Protein AF-A0A7R9EC76-F1 (afdb_monomer_lite)

InterPro domains:
  IPR024576 Ribosomal RNA methyltransferase Spb1, domain of unknown function DUF3381 [PF11861] (4-121)

Foldseek 3Di:
DVVCLVVDQADDDPDPCLCPPPLNDPLLVVCRGGVPPDDPVNVVSNVVSVVVVVVVVVVVVPDDDDDDDVPVVVVVVVVVVVVVVVVVVVVVVVVVVVVVVVVVVVVVVVVVVVVVVVVVCVVVVVDDDPDPDPDPPDPPDDDVVVVPDPVSVVVVVPDDDPDDDDDDPPPPPPPDPDPDDDDDDPDPPPPPPPDDD

Organism: NCBI:txid170555

Sequence (197 aa):
MNKYLNQSASIVFDDKETENHPLTTAEIKECVKDIKVLGRKDLRLLLNWWKAMRELAEKKAKEGEEETVKEEEVKAVQVDEDEEELEAVAKQITELQEEEARDLKRKKKRTNKERKKLQDRLNLKMVLRGDEGPRLEGEDMFALNQVTTIEALNTVIDQVPDTVAESDPDSDDELEPKRKMVPFKRDRTDHLDSSGT

pLDDT: mean 75.89, std 14.08, range [41.44, 96.06]

Secondary structure (DSSP, 8-state):
-HHHHTT-S------HHHHT-TT--HHHHHHTT-GGG--HHHHHHHHHHHHHHHHHHHHHTTSS---SSHHHHHHHHHHHHHHHHHHHHHHHHHHHHHHHHHHHHHHHHHHHHHHHHHHHHHHTTSS-TT--TT----TTS--GGG--SHHHHHHHHTPPPSS-----TTS---------PPP----TT----S---

Structure (mmCIF, N/CA/C/O backbone):
data_AF-A0A7R9EC76-F1
#
_entry.id   AF-A0A7R9EC76-F1
#
loop_
_atom_site.group_PDB
_atom_site.id
_atom_site.type_symbol
_atom_site.label_atom_id
_atom_site.label_alt_id
_atom_site.label_comp_id
_atom_site.label_asym_id
_atom_site.label_entity_id
_atom_site.label_seq_id
_atom_site.pdbx_PDB_ins_code
_atom_site.Cartn_x
_atom_site.Cartn_y
_atom_site.Cartn_z
_atom_site.occupancy
_atom_site.B_iso_or_equiv
_atom_site.auth_seq_id
_atom_site.auth_comp_id
_atom_site.auth_asym_id
_atom_site.auth_atom_id
_atom_site.pdbx_PDB_model_num
ATOM 1 N N . MET A 1 1 ? -11.704 -15.641 24.674 1.00 60.78 1 MET A N 1
ATOM 2 C CA . MET A 1 1 ? -12.888 -15.209 23.903 1.00 60.78 1 MET A CA 1
ATOM 3 C C . MET A 1 1 ? -12.565 -14.853 22.450 1.00 60.78 1 MET A C 1
ATOM 5 O O . MET A 1 1 ? -13.243 -15.383 21.584 1.00 60.78 1 MET A O 1
ATOM 9 N N . ASN A 1 2 ? -11.503 -14.086 22.154 1.00 65.62 2 ASN A N 1
ATOM 10 C CA . ASN A 1 2 ? -11.121 -13.718 20.772 1.00 65.62 2 ASN A CA 1
ATOM 11 C C . ASN A 1 2 ? -11.050 -14.886 19.767 1.00 65.62 2 ASN A C 1
ATOM 13 O O . ASN A 1 2 ? -11.541 -14.773 18.651 1.00 65.62 2 ASN A O 1
ATOM 17 N N . LYS A 1 3 ? -10.509 -16.043 20.172 1.00 72.00 3 LYS A N 1
ATOM 18 C CA . LYS A 1 3 ? -10.450 -17.243 19.317 1.00 72.00 3 LYS A CA 1
ATOM 19 C C . LYS A 1 3 ? -11.834 -17.798 18.940 1.00 72.00 3 LYS A C 1
ATOM 21 O O . LYS A 1 3 ? -11.985 -18.361 17.863 1.00 72.00 3 LYS A O 1
ATOM 26 N N . TYR A 1 4 ? -12.821 -17.642 19.821 1.00 76.56 4 TYR A N 1
ATOM 27 C CA . TYR A 1 4 ? -14.147 -18.239 19.667 1.00 76.56 4 TYR A CA 1
ATOM 28 C C . TYR A 1 4 ? -15.095 -17.354 18.859 1.00 76.56 4 TYR A C 1
ATOM 30 O O . TYR A 1 4 ? -15.885 -17.898 18.099 1.00 76.56 4 TYR A O 1
ATOM 38 N N . LEU A 1 5 ? -14.947 -16.023 18.926 1.00 78.94 5 LEU A N 1
ATOM 39 C CA . LEU A 1 5 ? -15.781 -15.082 18.163 1.00 78.94 5 LEU A CA 1
ATOM 40 C C . LEU A 1 5 ? -15.728 -15.334 16.649 1.00 78.94 5 LEU A C 1
ATOM 42 O O . LEU A 1 5 ? -16.753 -15.269 15.986 1.00 78.94 5 LEU A O 1
ATOM 46 N N . ASN A 1 6 ? -14.564 -15.714 16.115 1.00 78.31 6 ASN A N 1
ATOM 47 C CA . ASN A 1 6 ? -14.410 -16.028 14.689 1.00 78.31 6 ASN A CA 1
ATOM 48 C C . ASN A 1 6 ? -15.038 -17.374 14.277 1.00 78.31 6 ASN A C 1
ATOM 50 O O . ASN A 1 6 ? -15.235 -17.625 13.090 1.00 78.31 6 ASN A O 1
ATOM 54 N N . GLN A 1 7 ? -15.309 -18.263 15.235 1.00 83.19 7 GLN A N 1
ATOM 55 C CA . GLN A 1 7 ? -15.830 -19.613 14.988 1.00 83.19 7 GLN A CA 1
ATOM 56 C C . GLN A 1 7 ? -17.333 -19.723 15.287 1.00 83.19 7 GLN A C 1
ATOM 58 O O . GLN A 1 7 ? -18.012 -20.578 14.722 1.00 83.19 7 GLN A O 1
ATOM 63 N N . SER A 1 8 ? -17.859 -18.851 16.147 1.00 82.38 8 SER A N 1
ATOM 64 C CA . SER A 1 8 ? -19.265 -18.801 16.553 1.00 82.38 8 SER A CA 1
ATOM 65 C C . SER A 1 8 ? -20.084 -17.825 15.705 1.00 82.38 8 SER A C 1
ATOM 67 O O . SER A 1 8 ? -19.590 -16.765 15.334 1.00 82.38 8 SER A O 1
ATOM 69 N N . ALA A 1 9 ? -21.350 -18.153 15.434 1.00 84.62 9 ALA A N 1
ATOM 70 C CA . ALA A 1 9 ? -22.290 -17.243 14.769 1.00 84.62 9 ALA A CA 1
ATOM 71 C C . ALA A 1 9 ? -23.166 -16.445 15.755 1.00 84.62 9 ALA A C 1
ATOM 73 O O . ALA A 1 9 ? -23.507 -15.304 15.474 1.00 84.62 9 ALA A O 1
ATOM 74 N N . SER A 1 10 ? -23.484 -17.018 16.916 1.00 87.25 10 SER A N 1
ATOM 75 C CA . SER A 1 10 ? -24.321 -16.400 17.949 1.00 87.25 10 SER A CA 1
ATOM 76 C C . SER A 1 10 ? -23.798 -16.768 19.335 1.00 87.25 10 SER A C 1
ATOM 78 O O . SER A 1 10 ? -23.276 -17.871 19.525 1.00 87.25 10 SER A O 1
ATOM 80 N N . ILE A 1 11 ? -23.963 -15.873 20.306 1.00 87.44 11 ILE A N 1
ATOM 81 C CA . ILE A 1 11 ? -23.748 -16.163 21.730 1.00 87.44 11 ILE A CA 1
ATOM 82 C C . ILE A 1 11 ? -25.130 -16.248 22.404 1.00 87.44 11 ILE A C 1
ATOM 84 O O . ILE A 1 11 ? -26.069 -15.566 22.007 1.00 87.44 11 ILE A O 1
ATOM 88 N N . VAL A 1 12 ? -25.287 -17.133 23.387 1.00 84.88 12 VAL A N 1
ATOM 89 C CA . VAL A 1 12 ? -26.520 -17.263 24.179 1.00 84.88 12 VAL A CA 1
ATOM 90 C C . VAL A 1 12 ? -26.170 -16.978 25.634 1.00 84.88 12 VAL A C 1
ATOM 92 O O . VAL A 1 12 ? -25.102 -17.374 26.098 1.00 84.88 12 VAL A O 1
ATOM 95 N N . PHE A 1 13 ? -27.040 -16.246 26.327 1.00 83.88 13 PHE A N 1
ATOM 96 C CA . PHE A 1 13 ? -26.906 -15.997 27.759 1.00 83.88 13 PHE A CA 1
ATOM 97 C C . PHE A 1 13 ? -27.518 -17.170 28.526 1.00 83.88 13 PHE A C 1
ATOM 99 O O . PHE A 1 13 ? -28.705 -17.450 28.360 1.00 83.88 13 PHE A O 1
ATOM 106 N N . ASP A 1 14 ? -26.719 -17.839 29.354 1.00 81.25 14 ASP A N 1
ATOM 107 C CA . ASP A 1 14 ? -27.190 -18.974 30.156 1.00 81.25 14 ASP A CA 1
ATOM 108 C C . ASP A 1 14 ? -27.958 -18.508 31.410 1.00 81.25 14 ASP A C 1
ATOM 110 O O . ASP A 1 14 ? -28.975 -19.100 31.771 1.00 81.25 14 ASP A O 1
ATOM 114 N N . ASP A 1 15 ? -27.529 -17.399 32.031 1.00 82.31 15 ASP A N 1
ATOM 115 C CA . ASP A 1 15 ? -28.086 -16.896 33.293 1.00 82.31 15 ASP A CA 1
ATOM 116 C C . ASP A 1 15 ? -28.801 -15.546 33.146 1.00 82.31 15 ASP A C 1
ATOM 118 O O . ASP A 1 15 ? -28.250 -14.573 32.617 1.00 82.31 15 ASP A O 1
ATOM 122 N N . LYS A 1 16 ? -29.996 -15.436 33.747 1.00 76.62 16 LYS A N 1
ATOM 123 C CA . LYS A 1 16 ? -30.793 -14.190 33.789 1.00 76.62 16 LYS A CA 1
ATOM 124 C C . LYS A 1 16 ? -30.083 -13.038 34.505 1.00 76.62 16 LYS A C 1
ATOM 126 O O . LYS A 1 16 ? -30.406 -11.877 34.261 1.00 76.62 16 LYS A O 1
ATOM 131 N N . GLU A 1 17 ? -29.128 -13.345 35.380 1.00 73.94 17 GLU A N 1
ATOM 132 C CA . GLU A 1 17 ? -28.294 -12.343 36.051 1.00 73.94 17 GLU A CA 1
ATOM 133 C C . GLU A 1 17 ? -27.343 -11.651 35.071 1.00 73.94 17 GLU A C 1
ATOM 135 O O . GLU A 1 17 ? -27.128 -10.446 35.164 1.00 73.94 17 GLU A O 1
ATOM 140 N N . THR A 1 18 ? -26.823 -12.391 34.086 1.00 71.06 18 THR A N 1
ATOM 141 C CA . THR A 1 18 ? -25.982 -11.819 33.025 1.00 71.06 18 THR A CA 1
ATOM 142 C C . THR A 1 18 ? -26.815 -11.036 32.016 1.00 71.06 18 THR A C 1
ATOM 144 O O . THR A 1 18 ? -26.380 -9.995 31.529 1.00 71.06 18 THR A O 1
ATOM 147 N N . GLU A 1 19 ? -28.046 -11.478 31.759 1.00 75.06 19 GLU A N 1
ATOM 148 C CA . GLU A 1 19 ? -28.966 -10.813 30.838 1.00 75.06 19 GLU A CA 1
ATOM 149 C C . GLU A 1 19 ? -29.505 -9.476 31.379 1.00 75.06 19 GLU A C 1
ATOM 151 O O . GLU A 1 19 ? -29.764 -8.565 30.595 1.00 75.06 19 GLU A O 1
ATOM 156 N N . ASN A 1 20 ? -29.673 -9.332 32.696 1.00 76.19 20 ASN A N 1
ATOM 157 C CA . ASN A 1 20 ? -30.217 -8.118 33.325 1.00 76.19 20 ASN A CA 1
ATOM 158 C C . ASN A 1 20 ? -29.153 -7.258 34.025 1.00 76.19 20 ASN A C 1
ATOM 160 O O . ASN A 1 20 ? -29.497 -6.355 34.787 1.00 76.19 20 ASN A O 1
ATOM 164 N N . HIS A 1 21 ? -27.869 -7.538 33.796 1.00 78.56 21 HIS A N 1
ATOM 165 C CA . HIS A 1 21 ? -26.783 -6.769 34.391 1.00 78.56 21 HIS A CA 1
ATOM 166 C C . HIS A 1 21 ? -26.783 -5.320 33.856 1.00 78.56 21 HIS A C 1
ATOM 168 O O . HIS A 1 21 ? -26.997 -5.115 32.664 1.00 78.56 21 HIS A O 1
ATOM 174 N N . PRO A 1 22 ? -26.469 -4.293 34.668 1.00 76.38 22 PRO A N 1
ATOM 175 C CA . PRO A 1 22 ? -26.380 -2.906 34.185 1.00 76.38 22 PRO A CA 1
ATOM 176 C C . PRO A 1 22 ? -25.372 -2.716 33.038 1.00 76.38 22 PRO A C 1
ATOM 178 O O . PRO A 1 22 ? -25.521 -1.819 32.215 1.00 76.38 22 PRO A O 1
ATOM 181 N N . LEU A 1 23 ? -24.370 -3.597 32.949 1.00 76.12 23 LEU A N 1
ATOM 182 C CA . LEU A 1 23 ? -23.393 -3.609 31.854 1.00 76.12 23 LEU A CA 1
ATOM 183 C C . LEU A 1 23 ? -23.913 -4.256 30.559 1.00 76.12 23 LEU A C 1
ATOM 185 O O . LEU A 1 23 ? -23.326 -4.022 29.506 1.00 76.12 23 LEU A O 1
ATOM 189 N N . THR A 1 24 ? -24.967 -5.081 30.599 1.00 83.44 24 THR A N 1
ATOM 190 C CA . THR A 1 24 ? -25.607 -5.628 29.392 1.00 83.44 24 THR A CA 1
ATOM 191 C C . THR A 1 24 ? -26.634 -4.640 28.850 1.00 83.44 24 THR A C 1
ATOM 193 O O . THR A 1 24 ? -27.843 -4.769 29.042 1.00 83.44 24 THR A O 1
ATOM 196 N N . THR A 1 25 ? -26.139 -3.639 28.124 1.00 84.62 25 THR A N 1
ATOM 197 C CA . THR A 1 25 ? -26.985 -2.688 27.398 1.00 84.62 25 THR A CA 1
ATOM 198 C C . THR A 1 25 ? -27.778 -3.383 26.282 1.00 84.62 25 THR A C 1
ATOM 200 O O . THR A 1 25 ? -27.432 -4.476 25.820 1.00 84.62 25 THR A O 1
ATOM 203 N N . ALA A 1 26 ? -28.864 -2.750 25.824 1.00 83.44 26 ALA A N 1
ATOM 204 C CA . ALA A 1 26 ? -29.690 -3.278 24.733 1.00 83.44 26 ALA A CA 1
ATOM 205 C C . ALA A 1 26 ? -28.876 -3.526 23.447 1.00 83.44 26 ALA A C 1
ATOM 207 O O . ALA A 1 26 ? -29.106 -4.516 22.756 1.00 83.44 26 ALA A O 1
ATOM 208 N N . GLU A 1 27 ? -27.867 -2.690 23.191 1.00 84.56 27 GLU A N 1
ATOM 209 C CA . GLU A 1 27 ? -26.944 -2.823 22.059 1.00 84.56 27 GLU A CA 1
ATOM 210 C C . GLU A 1 27 ? -26.165 -4.143 22.108 1.00 84.56 27 GLU A C 1
A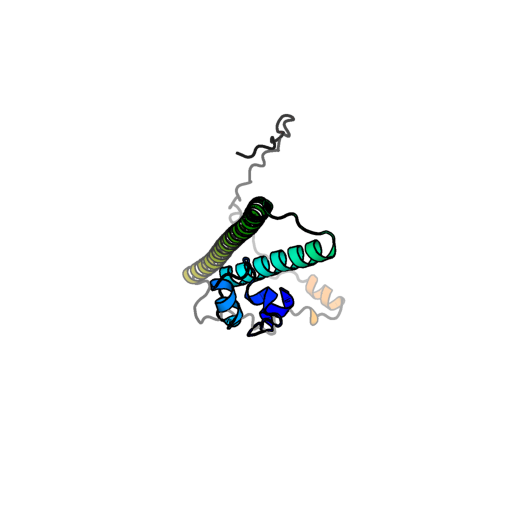TOM 212 O O . GLU A 1 27 ? -26.075 -4.857 21.111 1.00 84.56 27 GL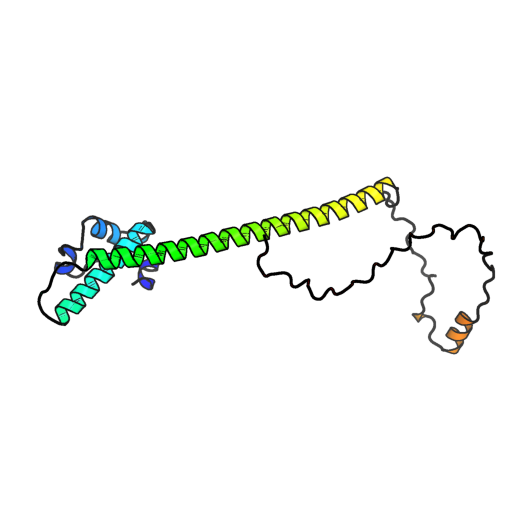U A O 1
ATOM 217 N N . ILE A 1 28 ? -25.666 -4.533 23.285 1.00 86.81 28 ILE A N 1
ATOM 218 C CA . ILE A 1 28 ? -24.924 -5.788 23.469 1.00 86.81 28 ILE A CA 1
ATOM 219 C C . ILE A 1 28 ? -25.832 -6.994 23.208 1.00 86.81 28 ILE A C 1
ATOM 221 O O . ILE A 1 28 ? -25.409 -7.956 22.564 1.00 86.81 28 ILE A O 1
ATOM 225 N N . LYS A 1 29 ? -27.098 -6.933 23.641 1.00 86.38 29 LYS A N 1
ATOM 226 C CA . LYS A 1 29 ? -28.081 -7.999 23.384 1.00 86.38 29 LYS A CA 1
ATOM 227 C C . LYS A 1 29 ? -28.374 -8.172 21.900 1.00 86.38 29 LYS A C 1
ATOM 229 O O . LYS A 1 29 ? -28.631 -9.290 21.465 1.00 86.38 29 LYS A O 1
ATOM 234 N N . GLU A 1 30 ? -28.363 -7.095 21.123 1.00 87.50 30 GLU A N 1
ATOM 235 C CA . GLU A 1 30 ? -28.509 -7.176 19.669 1.00 87.50 30 GLU A CA 1
ATOM 236 C C . GLU A 1 30 ? -27.241 -7.701 19.002 1.00 87.50 30 GLU A C 1
ATOM 238 O O . GLU A 1 30 ? -27.334 -8.594 18.161 1.00 87.50 30 GLU A O 1
ATOM 243 N N . CYS A 1 31 ? -26.067 -7.246 19.446 1.00 86.25 31 CYS A N 1
ATOM 244 C CA . CYS A 1 31 ? -24.788 -7.680 18.891 1.00 86.25 31 CYS A CA 1
ATOM 245 C C . CYS A 1 31 ? -24.542 -9.185 19.081 1.00 86.25 31 CYS A C 1
ATOM 247 O O . CYS A 1 31 ? -24.014 -9.865 18.208 1.00 86.25 31 CYS A O 1
ATOM 249 N N . VAL A 1 32 ? -24.967 -9.739 20.213 1.00 88.19 32 VAL A N 1
ATOM 250 C CA . VAL A 1 32 ? -24.809 -11.162 20.542 1.00 88.19 32 VAL A CA 1
ATOM 251 C C . VAL A 1 32 ? -25.633 -12.100 19.631 1.00 88.19 32 VAL A C 1
ATOM 253 O O . VAL A 1 32 ? -25.268 -13.271 19.479 1.00 88.19 32 VAL A O 1
ATOM 256 N N . LYS A 1 33 ? -26.703 -11.603 18.984 1.00 88.25 33 LYS A N 1
ATOM 257 C CA . LYS A 1 33 ? -27.604 -12.413 18.137 1.00 88.25 33 LYS A CA 1
ATOM 258 C C . LYS A 1 33 ? -26.939 -12.898 16.851 1.00 88.25 33 LYS A C 1
ATOM 260 O O . LYS A 1 33 ? -27.124 -14.058 16.491 1.00 88.25 33 LYS A O 1
ATOM 265 N N . ASP A 1 34 ? -26.193 -12.029 16.173 1.00 87.56 34 ASP A N 1
ATOM 266 C CA . ASP A 1 34 ? -25.474 -12.371 14.944 1.00 87.56 34 ASP A CA 1
ATOM 267 C C . ASP A 1 34 ? -24.113 -11.675 14.907 1.00 87.56 34 ASP A C 1
ATOM 269 O O . ASP A 1 34 ? -23.974 -10.510 14.540 1.00 87.56 34 ASP A O 1
ATOM 273 N N . ILE A 1 35 ? -23.088 -12.425 15.297 1.00 88.75 35 ILE A N 1
ATOM 274 C CA . ILE A 1 35 ? -21.723 -11.922 15.462 1.00 88.75 35 ILE A CA 1
ATOM 275 C C . ILE A 1 35 ? -21.038 -11.736 14.105 1.00 88.75 35 ILE A C 1
ATOM 277 O O . ILE A 1 35 ? -20.088 -10.964 13.987 1.00 88.75 35 ILE A O 1
ATOM 281 N N . LYS A 1 36 ? -21.512 -12.417 13.055 1.00 86.31 36 LYS A N 1
ATOM 282 C CA . LYS A 1 36 ? -20.858 -12.407 11.739 1.00 86.31 36 LYS A CA 1
ATOM 283 C C . LYS A 1 36 ? -21.144 -11.150 10.926 1.00 86.31 36 LYS A C 1
ATOM 285 O O . LYS A 1 36 ? -20.370 -10.837 10.025 1.00 86.31 36 LYS A O 1
ATOM 290 N N . VAL A 1 37 ? -22.229 -10.444 11.231 1.00 87.81 37 VAL A N 1
ATOM 291 C CA . VAL A 1 37 ? -22.575 -9.149 10.618 1.00 87.81 37 VAL A CA 1
ATOM 292 C C . VAL A 1 37 ? -22.008 -7.956 11.384 1.00 87.81 37 VAL A C 1
ATOM 294 O O . VAL A 1 37 ? -22.152 -6.821 10.935 1.00 87.81 37 VAL A O 1
ATOM 297 N N . LEU A 1 38 ? -21.340 -8.197 12.512 1.00 85.75 38 LEU A N 1
ATOM 298 C CA . LEU A 1 38 ? -20.772 -7.136 13.329 1.00 85.75 38 LEU A CA 1
ATOM 299 C C . LEU A 1 38 ? -19.539 -6.506 12.700 1.00 85.75 38 LEU A C 1
ATOM 301 O O . LEU A 1 38 ? -18.663 -7.173 12.141 1.00 85.75 38 LEU A O 1
ATOM 305 N N . GLY A 1 39 ? -19.444 -5.190 12.867 1.00 85.25 39 GLY A N 1
ATOM 306 C CA . GLY A 1 39 ? -18.255 -4.445 12.513 1.00 85.25 39 GLY A CA 1
ATOM 307 C C . GLY A 1 39 ? -17.150 -4.603 13.553 1.00 85.25 39 GLY A C 1
ATOM 308 O O . GLY A 1 39 ? -17.330 -5.079 14.675 1.00 85.25 39 GLY A O 1
ATOM 309 N N . ARG A 1 40 ? -15.967 -4.091 13.206 1.00 83.38 40 ARG A N 1
ATOM 310 C CA . ARG A 1 40 ? -14.804 -4.069 14.107 1.00 83.38 40 ARG A CA 1
ATOM 311 C C . ARG A 1 40 ? -15.080 -3.312 15.416 1.00 83.38 40 ARG A C 1
ATOM 313 O O . ARG A 1 40 ? -14.444 -3.613 16.421 1.00 83.38 40 ARG A O 1
ATOM 320 N N . LYS A 1 41 ? -15.994 -2.333 15.398 1.00 84.44 41 LYS A N 1
ATOM 321 C CA . LYS A 1 41 ? -16.404 -1.550 16.575 1.00 84.44 41 LYS A CA 1
ATOM 322 C C . LYS A 1 41 ? -17.279 -2.375 17.523 1.00 84.44 41 LYS A C 1
ATOM 324 O O . LYS A 1 41 ? -16.985 -2.433 18.712 1.00 84.44 41 LYS A O 1
ATOM 329 N N . ASP A 1 42 ? -18.264 -3.087 16.991 1.00 86.50 42 ASP A N 1
ATOM 330 C CA . ASP A 1 42 ? -19.215 -3.862 17.798 1.00 86.50 42 ASP A CA 1
ATOM 331 C C . ASP A 1 42 ? -18.560 -5.121 18.386 1.00 86.50 42 ASP A C 1
ATOM 333 O O . ASP A 1 42 ? -18.783 -5.474 19.542 1.00 86.50 42 ASP A O 1
ATOM 337 N N . LEU A 1 43 ? -17.648 -5.754 17.636 1.00 86.12 43 LEU A N 1
ATOM 338 C CA . LEU A 1 43 ? -16.822 -6.850 18.155 1.00 86.12 43 LEU A CA 1
ATOM 339 C C . LEU A 1 43 ? -15.950 -6.402 19.338 1.00 86.12 43 LEU A C 1
ATOM 341 O O . LEU A 1 43 ? -15.780 -7.152 20.300 1.00 86.12 43 LEU A O 1
ATOM 345 N N . ARG A 1 44 ? -15.416 -5.172 19.301 1.00 82.50 44 ARG A N 1
ATOM 346 C CA . ARG A 1 44 ? -14.675 -4.597 20.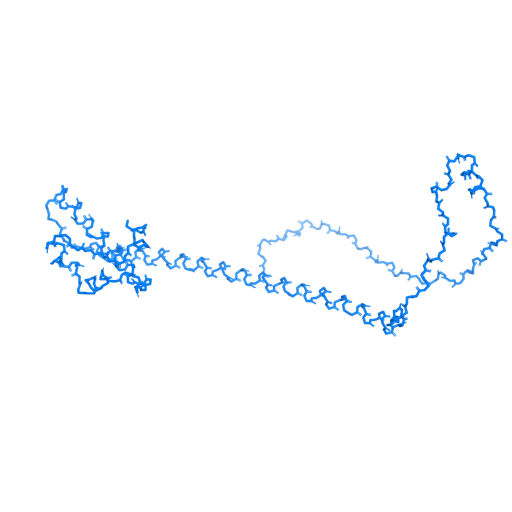435 1.00 82.50 44 ARG A CA 1
ATOM 347 C C . ARG A 1 44 ? -15.587 -4.297 21.616 1.00 82.50 44 ARG A C 1
ATOM 349 O O . ARG A 1 44 ? -15.213 -4.613 22.742 1.00 82.50 44 ARG A O 1
ATOM 356 N N . LEU A 1 45 ? -16.777 -3.749 21.367 1.00 84.56 45 LEU A N 1
ATOM 357 C CA . LEU A 1 45 ? -17.784 -3.513 22.403 1.00 84.56 45 LEU A CA 1
ATOM 358 C C . LEU A 1 45 ? -18.097 -4.812 23.164 1.00 84.56 45 LEU A C 1
ATOM 360 O O . LEU A 1 45 ? -18.041 -4.832 24.392 1.00 84.56 45 LEU A O 1
ATOM 364 N N . LEU A 1 46 ? -18.318 -5.915 22.439 1.00 86.25 46 LEU A N 1
ATOM 365 C CA . LEU A 1 46 ? -18.549 -7.241 23.022 1.00 86.25 46 LEU A CA 1
ATOM 366 C C . LEU A 1 46 ? -17.364 -7.753 23.847 1.00 86.25 46 LEU A C 1
ATOM 368 O O . LEU A 1 46 ? -17.553 -8.284 24.941 1.00 86.25 46 LEU A O 1
ATOM 372 N N . LEU A 1 47 ? -16.137 -7.602 23.343 1.00 85.44 47 LEU A N 1
ATOM 373 C CA . LEU A 1 47 ? -14.933 -8.026 24.062 1.00 85.44 47 LEU A CA 1
ATOM 374 C C . LEU A 1 47 ? -14.727 -7.239 25.356 1.00 85.44 47 LEU A C 1
ATOM 376 O O . LEU A 1 47 ? -14.367 -7.830 26.375 1.00 85.44 47 LEU A O 1
ATOM 380 N N . ASN A 1 48 ? -14.961 -5.929 25.322 1.00 84.25 48 ASN A N 1
ATOM 381 C CA . ASN A 1 48 ? -14.812 -5.055 26.482 1.00 84.25 48 ASN A CA 1
ATOM 382 C C . ASN A 1 48 ? -15.891 -5.334 27.523 1.00 84.25 48 ASN A C 1
ATOM 384 O O . ASN A 1 48 ? -15.572 -5.494 28.700 1.00 84.25 48 ASN A O 1
ATOM 388 N N . TRP A 1 49 ? -17.140 -5.500 27.084 1.00 87.56 49 TRP A N 1
ATOM 389 C CA . TRP A 1 49 ? -18.221 -5.963 27.945 1.00 87.56 49 TRP A CA 1
ATOM 390 C C . TRP A 1 49 ? -17.870 -7.295 28.621 1.00 87.56 49 TRP A C 1
ATOM 392 O O . TRP A 1 49 ? -17.994 -7.424 29.838 1.00 87.56 49 TRP A O 1
ATOM 402 N N . TRP A 1 50 ? -17.360 -8.271 27.865 1.00 85.38 50 TRP A N 1
ATOM 403 C CA . TRP A 1 50 ? -16.997 -9.568 28.432 1.00 85.38 50 TRP A CA 1
ATOM 404 C C . TRP A 1 50 ? -15.852 -9.478 29.446 1.00 85.38 50 TRP A C 1
ATOM 406 O O . TRP A 1 50 ? -15.906 -10.136 30.485 1.00 85.38 50 TRP A O 1
ATOM 416 N N . LYS A 1 51 ? -14.828 -8.657 29.176 1.00 84.81 51 LYS A N 1
ATOM 417 C CA . LYS A 1 51 ? -13.750 -8.383 30.140 1.00 84.81 51 LYS A CA 1
ATOM 418 C C . LYS A 1 51 ? -14.310 -7.764 31.425 1.00 84.81 51 LYS A C 1
ATOM 420 O O . LYS A 1 51 ? -14.013 -8.271 32.502 1.00 84.81 51 LYS A O 1
ATOM 425 N N . ALA A 1 52 ? -15.166 -6.748 31.315 1.00 83.06 52 ALA A N 1
ATOM 426 C CA . ALA A 1 52 ? -15.787 -6.092 32.466 1.00 83.06 52 ALA A CA 1
ATOM 427 C C . ALA A 1 52 ? -16.653 -7.062 33.291 1.00 83.06 52 ALA A C 1
ATOM 429 O O . ALA A 1 52 ? -16.543 -7.112 34.516 1.00 83.06 52 ALA A O 1
ATOM 430 N N . MET A 1 53 ? -17.453 -7.903 32.627 1.00 81.69 53 MET A N 1
ATOM 431 C CA . MET A 1 53 ? -18.250 -8.946 33.285 1.00 81.69 53 MET A CA 1
ATOM 432 C C . MET A 1 53 ? -17.377 -9.983 33.994 1.00 81.69 53 MET A C 1
ATOM 434 O O . MET A 1 53 ? -17.692 -10.400 35.107 1.00 81.69 53 MET A O 1
ATOM 438 N N . ARG A 1 54 ? -16.267 -10.394 33.372 1.00 83.88 54 ARG A N 1
ATOM 439 C CA . ARG A 1 54 ? -15.315 -11.333 33.969 1.00 83.88 54 ARG A CA 1
ATOM 440 C C . ARG A 1 54 ? -14.626 -10.734 35.191 1.00 83.88 54 ARG A C 1
ATOM 442 O O . ARG A 1 54 ? -14.535 -11.410 36.207 1.00 83.88 54 ARG A O 1
ATOM 449 N N . GLU A 1 55 ? -14.192 -9.478 35.122 1.00 82.44 55 GLU A N 1
ATOM 450 C CA . GLU A 1 55 ? -13.614 -8.788 36.276 1.00 82.44 55 GLU A CA 1
ATOM 451 C C . GLU A 1 55 ? -14.608 -8.661 37.429 1.00 82.44 55 GLU A C 1
ATOM 453 O O . GLU A 1 55 ? -14.234 -8.870 38.579 1.00 82.44 55 GLU A O 1
ATOM 458 N N . LEU A 1 56 ? -15.873 -8.343 37.146 1.00 78.50 56 LEU A N 1
ATOM 459 C CA . LEU A 1 56 ? -16.911 -8.306 38.175 1.00 78.50 56 LEU A CA 1
ATOM 460 C C . LEU A 1 56 ? -17.174 -9.683 38.778 1.00 78.50 56 LEU A C 1
ATOM 462 O O . LEU A 1 56 ? -17.319 -9.784 39.992 1.00 78.50 56 LEU A O 1
ATOM 466 N N . ALA A 1 57 ? -17.205 -10.741 37.967 1.00 77.81 57 ALA A N 1
ATOM 467 C CA . ALA A 1 57 ? -17.343 -12.106 38.467 1.00 77.81 57 ALA A CA 1
ATOM 468 C C . ALA A 1 57 ? -16.150 -12.506 39.354 1.00 77.81 57 ALA A C 1
ATOM 470 O O . ALA A 1 57 ? -16.334 -13.088 40.420 1.00 77.81 57 ALA A O 1
ATOM 471 N N . GLU A 1 58 ? -14.929 -12.140 38.956 1.00 79.00 58 GLU A N 1
ATOM 472 C CA . GLU A 1 58 ? -13.711 -12.386 39.731 1.00 79.00 58 GLU A CA 1
ATOM 473 C C . GLU A 1 58 ? -13.649 -11.546 41.020 1.00 79.00 58 GLU A C 1
ATOM 475 O O . GLU A 1 58 ? -13.154 -12.041 42.031 1.00 79.00 58 GLU A O 1
ATOM 480 N N . LYS A 1 59 ? -14.174 -10.311 41.018 1.00 74.00 59 LYS A N 1
ATOM 481 C CA . LYS A 1 59 ? -14.301 -9.454 42.214 1.00 74.00 59 LYS A CA 1
ATOM 482 C C . LYS A 1 59 ? -15.375 -9.972 43.170 1.00 74.00 59 LYS A C 1
ATOM 484 O O . LYS A 1 59 ? -15.082 -10.146 44.346 1.00 74.00 59 LYS A O 1
ATOM 489 N N . LYS A 1 60 ? -16.561 -10.338 42.665 1.00 68.44 60 LYS A N 1
ATOM 490 C CA . LYS A 1 60 ? -17.630 -10.987 43.452 1.00 68.44 60 LYS A CA 1
ATOM 491 C C . LYS A 1 60 ? -17.167 -12.295 44.100 1.00 68.44 60 LYS A C 1
ATOM 493 O O . LYS A 1 60 ? -17.628 -12.632 45.183 1.00 68.44 60 LYS A O 1
ATOM 498 N N . ALA A 1 61 ? -16.249 -13.018 43.459 1.00 64.06 61 ALA A N 1
ATOM 499 C CA . ALA A 1 61 ? -15.645 -14.225 44.018 1.00 64.06 61 ALA A CA 1
ATOM 500 C C . ALA A 1 61 ? -14.557 -13.950 45.076 1.00 64.06 61 ALA A C 1
ATOM 502 O O . ALA A 1 61 ? -14.164 -14.884 45.774 1.00 64.06 61 ALA A O 1
ATOM 503 N N . LYS A 1 62 ? -14.042 -12.715 45.180 1.00 64.25 62 LYS A N 1
ATOM 504 C CA . LYS A 1 62 ? -12.901 -12.366 46.041 1.00 64.25 62 LYS A CA 1
ATOM 505 C C . LYS A 1 62 ? -13.259 -11.510 47.253 1.00 64.25 62 LYS A C 1
ATOM 507 O O . LYS A 1 62 ? -12.643 -11.741 48.280 1.00 64.25 62 LYS A O 1
ATOM 512 N N . GLU A 1 63 ? -14.231 -10.602 47.187 1.00 47.78 63 GLU A N 1
ATOM 513 C CA . GLU A 1 63 ? -14.704 -9.824 48.346 1.00 47.78 63 GLU A CA 1
ATOM 514 C C . GLU A 1 63 ? -15.956 -9.014 47.968 1.00 47.78 63 GLU A C 1
ATOM 516 O O . GLU A 1 63 ? -16.097 -8.551 46.835 1.00 47.78 63 GLU A O 1
ATOM 521 N N . GLY A 1 64 ? -16.901 -8.900 48.904 1.00 52.75 64 GLY A N 1
ATOM 522 C CA . GLY A 1 64 ? -18.173 -8.216 48.696 1.00 52.75 64 GLY A CA 1
ATOM 523 C C . GLY A 1 64 ? -18.013 -6.701 48.561 1.00 52.75 64 GLY A C 1
ATOM 524 O O . GLY A 1 64 ? -17.459 -6.065 49.446 1.00 52.75 64 GLY A O 1
ATOM 525 N N . GLU A 1 65 ? -18.577 -6.176 47.472 1.00 49.97 65 GLU A N 1
ATOM 526 C CA . GLU A 1 65 ? -19.091 -4.809 47.312 1.00 49.97 65 GLU A CA 1
ATOM 527 C C . GLU A 1 65 ? -18.081 -3.651 47.463 1.00 49.97 65 GLU A C 1
ATOM 529 O O . GLU A 1 65 ? -17.949 -3.038 48.515 1.00 49.97 65 GLU A O 1
ATOM 534 N N . GLU A 1 66 ? -17.454 -3.258 46.348 1.00 41.44 66 GLU A N 1
ATOM 535 C CA . GLU A 1 66 ? -17.099 -1.851 46.127 1.00 41.44 66 GLU A CA 1
ATOM 536 C C . GLU A 1 66 ? -17.237 -1.524 44.632 1.00 41.44 66 GLU A C 1
ATOM 538 O O . GLU A 1 66 ? -16.531 -2.054 43.766 1.00 41.44 66 GLU A O 1
ATOM 543 N N . GLU A 1 67 ? -18.249 -0.716 44.325 1.00 49.03 67 GLU A N 1
ATOM 544 C CA . GLU A 1 67 ? -18.642 -0.318 42.980 1.00 49.03 67 GLU A CA 1
ATOM 545 C C . GLU A 1 67 ? -18.182 1.119 42.703 1.00 49.03 67 GLU A C 1
ATOM 547 O O . GLU A 1 67 ? -18.160 1.965 43.594 1.00 49.03 67 GLU A O 1
ATOM 552 N N . THR A 1 68 ? -17.918 1.384 41.420 1.00 45.75 68 THR A N 1
ATOM 553 C CA . THR A 1 68 ? -17.722 2.695 40.775 1.00 45.75 68 THR A CA 1
ATOM 554 C C . THR A 1 68 ? -16.320 3.317 40.900 1.00 45.75 68 THR A C 1
ATOM 556 O O . THR A 1 68 ? -15.847 3.590 41.989 1.00 45.75 68 THR A O 1
ATOM 559 N N . VAL A 1 69 ? -15.645 3.492 39.744 1.00 42.53 69 VAL A N 1
ATOM 560 C CA . VAL A 1 69 ? -14.614 4.512 39.375 1.00 42.53 69 VAL A CA 1
ATOM 561 C C . VAL A 1 69 ? -13.638 3.997 38.288 1.00 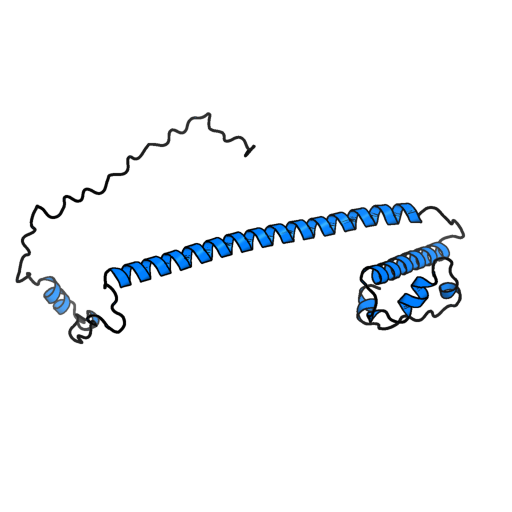42.53 69 VAL A C 1
ATOM 563 O O . VAL A 1 69 ? -13.086 4.790 37.537 1.00 42.53 69 VAL A O 1
ATOM 566 N N . LYS A 1 70 ? -13.482 2.685 38.061 1.00 49.44 70 LYS A N 1
ATOM 567 C CA . LYS A 1 70 ? -12.491 2.169 37.076 1.00 49.44 70 LYS A CA 1
ATOM 568 C C . LYS A 1 70 ? -12.872 2.259 35.586 1.00 49.44 70 LYS A C 1
ATOM 570 O O . LYS A 1 70 ? -12.096 1.828 34.739 1.00 49.44 70 LYS A O 1
ATOM 575 N N . GLU A 1 71 ? -14.043 2.787 35.242 1.00 49.50 71 GLU A N 1
ATOM 576 C CA . GLU A 1 71 ? -14.528 2.788 33.852 1.00 49.50 71 GLU A CA 1
ATOM 577 C C . GLU A 1 71 ? -13.833 3.837 32.961 1.00 49.50 71 GLU A C 1
ATOM 579 O O . GLU A 1 71 ? -13.738 3.647 31.748 1.00 49.50 71 GLU A O 1
ATOM 584 N N . GLU A 1 72 ? -13.298 4.912 33.549 1.00 46.66 72 GLU A N 1
ATOM 585 C CA . GLU A 1 72 ? -12.669 6.013 32.804 1.00 46.66 72 GLU A CA 1
ATOM 586 C C . GLU A 1 72 ? -11.172 5.768 32.541 1.00 46.66 72 GLU A C 1
ATOM 588 O O . GLU A 1 72 ? -10.685 5.992 31.434 1.00 46.66 72 GLU A O 1
ATOM 593 N N . GLU A 1 73 ? -10.454 5.200 33.513 1.00 44.62 73 GLU A N 1
ATOM 594 C CA . GLU A 1 73 ? -9.005 4.966 33.427 1.00 44.62 73 GLU A CA 1
ATOM 595 C C . GLU A 1 73 ? -8.649 3.828 32.452 1.00 44.62 73 GLU A C 1
ATOM 597 O O . GLU A 1 73 ? -7.693 3.929 31.686 1.00 44.62 73 GLU A O 1
ATOM 602 N N . VAL A 1 74 ? -9.463 2.767 32.396 1.00 49.69 74 VAL A N 1
ATOM 603 C CA . VAL A 1 74 ? -9.229 1.633 31.480 1.00 49.69 74 VAL A CA 1
ATOM 604 C C . VAL A 1 74 ? -9.590 1.990 30.033 1.00 49.69 74 VAL A C 1
ATOM 606 O O . VAL A 1 74 ? -8.969 1.477 29.103 1.00 49.69 74 VAL A O 1
ATOM 609 N N . LYS A 1 75 ? -10.563 2.893 29.827 1.00 51.47 75 LYS A N 1
ATOM 610 C CA . LYS A 1 75 ? -10.893 3.435 28.499 1.00 51.47 75 LYS A CA 1
ATOM 611 C C . LYS A 1 75 ? -9.808 4.378 27.985 1.00 51.47 75 LYS A C 1
ATOM 613 O O . LYS A 1 75 ? -9.491 4.297 26.807 1.00 51.47 75 LYS A O 1
ATOM 618 N N . ALA A 1 76 ? -9.246 5.238 28.835 1.00 50.12 76 ALA A N 1
ATOM 619 C CA . ALA A 1 76 ? -8.211 6.187 28.424 1.00 50.12 76 ALA A CA 1
ATOM 620 C C . ALA A 1 76 ? -6.912 5.475 28.007 1.00 50.12 76 ALA A C 1
ATOM 622 O O . ALA A 1 76 ? -6.437 5.676 26.896 1.00 50.12 76 ALA A O 1
ATOM 623 N N . VAL A 1 77 ? -6.412 4.549 28.834 1.00 52.06 77 VAL A N 1
ATOM 624 C CA . VAL A 1 77 ? -5.136 3.850 28.579 1.00 52.06 77 VAL A CA 1
ATOM 625 C C . VAL A 1 77 ? -5.183 2.954 27.330 1.00 52.06 77 VAL A C 1
ATOM 627 O O . VAL A 1 77 ? -4.174 2.781 26.657 1.00 52.06 77 VAL A O 1
ATOM 630 N N . GLN A 1 78 ? -6.347 2.394 26.986 1.00 52.81 78 GLN A N 1
ATOM 631 C CA . GLN A 1 78 ? -6.489 1.523 25.808 1.00 52.81 78 GLN A CA 1
ATOM 632 C C . GLN A 1 78 ? -6.699 2.292 24.499 1.00 52.81 78 GLN A C 1
ATOM 634 O O . GLN A 1 78 ? -6.374 1.766 23.440 1.00 52.81 78 GLN A O 1
ATOM 639 N N . VAL A 1 79 ? -7.233 3.517 24.553 1.00 56.53 79 VAL A N 1
ATOM 640 C CA . VAL A 1 79 ? -7.330 4.379 23.364 1.00 56.53 79 VAL A CA 1
ATOM 641 C C . VAL A 1 79 ? -5.938 4.851 22.935 1.00 56.53 79 VAL A C 1
ATOM 643 O O . VAL A 1 79 ? -5.669 4.864 21.737 1.00 56.53 79 VAL A O 1
ATOM 646 N N . ASP A 1 80 ? -5.048 5.135 23.890 1.00 57.38 80 ASP A N 1
ATOM 647 C CA . ASP A 1 80 ? -3.667 5.546 23.607 1.00 57.38 80 ASP A CA 1
ATOM 648 C C . ASP A 1 80 ? -2.836 4.413 22.965 1.00 57.38 80 ASP A C 1
ATOM 650 O O . ASP A 1 80 ? -2.199 4.626 21.935 1.00 57.38 80 ASP A O 1
ATOM 654 N N . GLU A 1 81 ? -2.895 3.183 23.495 1.00 61.03 81 GLU A N 1
ATOM 655 C CA . GLU A 1 81 ? -2.153 2.036 22.928 1.00 61.03 81 GLU A CA 1
ATOM 656 C C . GLU A 1 81 ? -2.660 1.660 21.513 1.00 61.03 81 GLU A C 1
ATOM 658 O O . GLU A 1 81 ? -1.878 1.321 20.622 1.00 61.03 81 GLU A O 1
ATOM 663 N N . ASP A 1 82 ? -3.967 1.804 21.262 1.00 61.06 82 ASP A N 1
ATOM 664 C CA . ASP A 1 82 ? -4.586 1.563 19.951 1.00 61.06 82 ASP A CA 1
ATOM 665 C C . ASP A 1 82 ? -4.217 2.639 18.906 1.00 61.06 82 ASP A C 1
ATOM 667 O O . ASP A 1 82 ? -4.086 2.336 17.712 1.00 61.06 82 ASP A O 1
ATOM 671 N N . GLU A 1 83 ? -4.086 3.902 19.318 1.00 67.44 83 GLU A N 1
ATOM 672 C CA . GLU A 1 83 ? -3.691 5.004 18.433 1.00 67.44 83 GLU A CA 1
ATOM 673 C C . GLU A 1 83 ? -2.208 4.889 18.048 1.00 67.44 83 GLU A C 1
ATOM 675 O O . GLU A 1 83 ? -1.862 5.038 16.871 1.00 67.44 83 GLU A O 1
ATOM 680 N N . GLU A 1 84 ? -1.353 4.468 18.984 1.00 72.06 84 GLU A N 1
ATOM 681 C CA . GLU A 1 84 ? 0.058 4.168 18.722 1.00 72.06 84 GLU A CA 1
ATOM 682 C C . GLU A 1 84 ? 0.247 3.008 17.726 1.00 72.06 84 GLU A C 1
ATOM 684 O O . GLU A 1 84 ? 1.050 3.119 16.789 1.00 72.06 84 GLU A O 1
ATOM 689 N N . GLU A 1 85 ? -0.512 1.912 17.854 1.00 75.81 85 GLU A N 1
ATOM 690 C CA . GLU A 1 85 ? -0.456 0.793 16.900 1.00 75.81 85 GLU A CA 1
ATOM 691 C C . GLU A 1 85 ? -0.933 1.200 15.496 1.00 75.81 85 GLU A C 1
ATOM 693 O O . GLU A 1 85 ? -0.328 0.820 14.485 1.00 75.81 85 GLU A O 1
ATOM 698 N N . LEU A 1 86 ? -2.007 1.991 15.403 1.00 76.19 86 LEU A N 1
ATOM 699 C CA . LEU A 1 86 ? -2.526 2.486 14.125 1.00 76.19 86 LEU A CA 1
ATOM 700 C C . LEU A 1 86 ? -1.536 3.429 13.441 1.00 76.19 86 LEU A C 1
ATOM 702 O O . LEU A 1 86 ? -1.326 3.321 12.228 1.00 76.19 86 LEU A O 1
ATOM 706 N N . GLU A 1 87 ? -0.896 4.313 14.202 1.00 81.00 87 GLU A N 1
ATOM 707 C CA . GLU A 1 87 ? 0.161 5.173 13.685 1.00 81.00 87 GLU A CA 1
ATOM 708 C C . GLU A 1 87 ? 1.387 4.382 13.229 1.00 81.00 87 GLU A C 1
ATOM 710 O O . GLU A 1 87 ? 1.968 4.698 12.187 1.00 81.00 87 GLU A O 1
ATOM 715 N N . ALA A 1 88 ? 1.793 3.353 13.977 1.00 83.94 88 ALA A N 1
ATOM 716 C CA . ALA A 1 88 ? 2.919 2.501 13.608 1.00 83.94 88 ALA A CA 1
ATOM 717 C C . ALA A 1 88 ? 2.659 1.779 12.277 1.00 83.94 88 ALA A C 1
ATOM 719 O O . ALA A 1 88 ? 3.515 1.777 11.387 1.00 83.94 88 ALA A O 1
ATOM 720 N N . VAL A 1 89 ? 1.454 1.231 12.099 1.00 86.25 89 VAL A N 1
ATOM 721 C CA . VAL A 1 89 ? 1.047 0.586 10.843 1.00 86.25 89 VAL A CA 1
ATOM 722 C C . VAL A 1 89 ? 0.942 1.605 9.706 1.00 86.25 89 VAL A C 1
ATOM 724 O O . VAL A 1 89 ? 1.399 1.328 8.598 1.00 86.25 89 VAL A O 1
ATOM 727 N N . ALA A 1 90 ? 0.401 2.801 9.953 1.00 88.19 90 ALA A N 1
ATOM 728 C CA . ALA A 1 90 ? 0.332 3.855 8.942 1.00 88.19 90 ALA A CA 1
ATOM 729 C C . ALA A 1 90 ? 1.730 4.275 8.454 1.00 88.19 90 ALA A C 1
ATOM 731 O O . ALA A 1 90 ? 1.950 4.364 7.245 1.00 88.19 90 ALA A O 1
ATOM 732 N N . LYS A 1 91 ? 2.693 4.447 9.372 1.00 91.38 91 LYS A N 1
ATOM 733 C CA . LYS A 1 91 ? 4.099 4.749 9.048 1.00 91.38 91 LYS A CA 1
ATOM 734 C C . LYS A 1 91 ? 4.710 3.653 8.165 1.00 91.38 91 LYS A C 1
ATOM 736 O O . LYS A 1 91 ? 5.254 3.961 7.104 1.00 91.38 91 LYS A O 1
ATOM 741 N N . GLN A 1 92 ? 4.523 2.381 8.524 1.00 89.38 92 GLN A N 1
ATOM 742 C CA . GLN A 1 92 ? 4.996 1.248 7.715 1.00 89.38 92 GLN A CA 1
ATOM 743 C C . GLN A 1 92 ? 4.370 1.219 6.313 1.00 89.38 92 GLN A C 1
ATOM 745 O O . GLN A 1 92 ? 5.067 0.974 5.330 1.00 89.38 92 GLN A O 1
ATOM 750 N N . ILE A 1 93 ? 3.070 1.508 6.190 1.00 92.56 93 ILE A N 1
ATOM 751 C CA . ILE A 1 93 ? 2.396 1.574 4.884 1.00 92.56 93 ILE A CA 1
ATOM 752 C C . ILE A 1 93 ? 3.016 2.672 4.014 1.00 92.56 93 ILE A C 1
ATOM 754 O O . ILE A 1 93 ? 3.277 2.437 2.833 1.00 92.56 93 ILE A O 1
ATOM 758 N N . THR A 1 94 ? 3.272 3.855 4.578 1.00 93.19 94 THR A N 1
ATOM 759 C CA . THR A 1 94 ? 3.875 4.959 3.816 1.00 93.19 94 THR A CA 1
ATOM 760 C C . THR A 1 94 ? 5.293 4.636 3.348 1.00 93.19 94 THR A C 1
ATOM 762 O O . THR A 1 94 ? 5.613 4.867 2.183 1.00 93.19 94 THR A O 1
ATOM 765 N N . GLU A 1 95 ? 6.114 4.014 4.198 1.00 93.94 95 GLU A N 1
ATOM 766 C CA . GLU A 1 95 ? 7.475 3.599 3.842 1.00 93.94 95 GLU A CA 1
ATOM 767 C C . GLU A 1 95 ? 7.481 2.581 2.689 1.00 93.94 95 GLU A C 1
ATOM 769 O O . GLU A 1 95 ? 8.215 2.749 1.708 1.00 93.94 95 GLU A O 1
ATOM 774 N N . LEU A 1 96 ? 6.604 1.573 2.755 1.00 93.12 96 LEU A N 1
ATOM 775 C CA . LEU A 1 96 ? 6.459 0.573 1.694 1.00 93.12 96 LEU A CA 1
ATOM 776 C C . LEU A 1 96 ? 6.016 1.209 0.369 1.00 93.12 96 LEU A C 1
ATOM 778 O O . LEU A 1 96 ? 6.580 0.908 -0.684 1.00 93.12 96 LEU A O 1
ATOM 782 N N . GLN A 1 97 ? 5.059 2.139 0.402 1.00 94.50 97 GLN A N 1
ATOM 783 C CA . GLN A 1 97 ? 4.615 2.857 -0.798 1.00 94.50 97 GLN A CA 1
ATOM 784 C C . GLN A 1 97 ? 5.740 3.693 -1.428 1.00 94.50 97 GLN A C 1
ATOM 786 O O . GLN A 1 97 ? 5.875 3.750 -2.657 1.00 94.50 97 GLN A O 1
ATOM 791 N N . GLU A 1 98 ? 6.575 4.337 -0.613 1.00 94.31 98 GLU A N 1
ATOM 792 C CA . GLU A 1 98 ? 7.726 5.100 -1.096 1.00 94.31 98 GLU A CA 1
ATOM 793 C C . GLU A 1 98 ? 8.808 4.204 -1.711 1.00 94.31 98 GLU A C 1
ATOM 795 O O . GLU A 1 98 ? 9.411 4.560 -2.734 1.00 94.31 98 GLU A O 1
ATOM 800 N N . GLU A 1 99 ? 9.067 3.036 -1.124 1.00 93.44 99 GLU A N 1
ATOM 801 C CA . GLU A 1 99 ? 9.969 2.033 -1.689 1.00 93.44 99 GLU A CA 1
ATOM 802 C C . GLU A 1 99 ? 9.462 1.512 -3.040 1.00 93.44 99 GLU A C 1
ATOM 804 O O . GLU A 1 99 ? 10.193 1.579 -4.037 1.00 93.44 99 GLU A O 1
ATOM 809 N N . GLU A 1 100 ? 8.191 1.117 -3.123 1.00 93.56 100 GLU A N 1
ATOM 810 C CA . GLU A 1 100 ? 7.564 0.675 -4.371 1.00 93.56 100 GLU A CA 1
ATOM 811 C C . GLU A 1 100 ? 7.649 1.754 -5.460 1.00 93.56 100 GLU A C 1
ATOM 813 O O . GLU A 1 100 ? 8.034 1.481 -6.605 1.00 93.56 100 GLU A O 1
ATOM 818 N N . ALA A 1 101 ? 7.373 3.014 -5.115 1.00 94.69 101 ALA A N 1
ATOM 819 C CA . ALA A 1 101 ? 7.477 4.129 -6.049 1.00 94.69 101 ALA A CA 1
ATOM 820 C C . ALA A 1 101 ? 8.921 4.352 -6.540 1.00 94.69 101 ALA A C 1
ATOM 822 O O . ALA A 1 101 ? 9.142 4.655 -7.724 1.00 94.69 101 ALA A O 1
ATOM 823 N N . ARG A 1 102 ? 9.927 4.202 -5.665 1.00 94.19 102 ARG A N 1
ATOM 824 C CA . ARG A 1 102 ? 11.351 4.287 -6.041 1.00 94.19 102 ARG A CA 1
ATOM 825 C C . ARG A 1 102 ? 11.740 3.161 -6.994 1.00 94.19 102 ARG A C 1
ATOM 827 O O . ARG A 1 102 ? 12.401 3.422 -8.009 1.00 94.19 102 ARG A O 1
ATOM 834 N N . ASP A 1 103 ? 11.286 1.946 -6.734 1.00 94.25 103 ASP A N 1
ATOM 835 C CA . ASP A 1 103 ? 11.585 0.785 -7.565 1.00 94.25 103 ASP A CA 1
ATOM 836 C C . ASP A 1 103 ? 10.889 0.825 -8.923 1.00 94.25 103 ASP A C 1
ATOM 838 O O . ASP A 1 103 ? 11.523 0.553 -9.950 1.00 94.25 103 ASP A O 1
ATOM 842 N N . LEU A 1 104 ? 9.636 1.275 -8.982 1.00 93.94 104 LEU A N 1
ATOM 843 C CA . LEU A 1 104 ? 8.939 1.520 -10.245 1.00 93.94 104 LEU A CA 1
ATOM 844 C C . LEU A 1 104 ? 9.662 2.575 -11.090 1.00 93.94 104 LEU A C 1
ATOM 846 O O . LEU A 1 104 ? 9.870 2.375 -12.291 1.00 93.94 104 LEU A O 1
ATOM 850 N N . LYS A 1 105 ? 10.134 3.670 -10.477 1.00 95.62 105 LYS A N 1
ATOM 851 C CA . LYS A 1 105 ? 10.950 4.682 -11.172 1.00 95.62 105 LYS A CA 1
ATOM 852 C C . LYS A 1 105 ? 12.255 4.082 -11.705 1.00 95.62 105 LYS A C 1
ATOM 854 O O . LYS A 1 105 ? 12.643 4.382 -12.838 1.00 95.62 105 LYS A O 1
ATOM 859 N N . ARG A 1 106 ? 12.936 3.225 -10.935 1.00 95.19 106 ARG A N 1
ATOM 860 C CA . ARG A 1 106 ? 14.166 2.533 -11.369 1.00 95.19 106 ARG A CA 1
ATOM 861 C C . ARG A 1 106 ? 13.900 1.583 -12.538 1.00 95.19 106 ARG A C 1
ATOM 863 O O . ARG A 1 106 ? 14.606 1.662 -13.545 1.00 95.19 106 ARG A O 1
ATOM 870 N N . LYS A 1 107 ? 12.859 0.750 -12.453 1.00 95.44 107 LYS A N 1
ATOM 871 C CA . LYS A 1 107 ? 12.441 -0.176 -13.521 1.00 95.44 107 LYS A CA 1
ATOM 872 C C . LYS A 1 107 ? 12.054 0.579 -14.799 1.00 95.44 107 LYS A C 1
ATOM 874 O O . LYS A 1 107 ? 12.541 0.244 -15.879 1.00 95.44 107 LYS A O 1
ATOM 879 N N . LYS A 1 108 ? 11.289 1.672 -14.687 1.00 96.06 108 LYS A N 1
ATOM 880 C CA . LYS A 1 108 ? 10.930 2.543 -15.823 1.00 96.06 108 LYS A CA 1
ATOM 881 C C . LYS A 1 108 ? 12.156 3.184 -16.481 1.00 96.06 108 LYS A C 1
ATOM 883 O O . LYS A 1 108 ? 12.247 3.252 -17.702 1.00 96.06 108 LYS A O 1
ATOM 888 N N . LYS A 1 109 ? 13.142 3.627 -15.692 1.00 95.88 109 LYS A N 1
ATOM 889 C CA . LYS A 1 109 ? 14.404 4.166 -16.232 1.00 95.88 109 LYS A CA 1
ATOM 890 C C . LYS A 1 109 ? 15.218 3.099 -16.973 1.00 95.88 109 LYS A C 1
ATOM 892 O O . LYS A 1 109 ? 15.785 3.416 -18.014 1.00 95.88 109 LYS A O 1
ATOM 897 N N . ARG A 1 110 ? 15.294 1.863 -16.463 1.00 95.38 110 ARG A N 1
ATOM 898 C CA . ARG A 1 110 ? 16.015 0.752 -17.121 1.00 95.38 110 ARG A CA 1
ATOM 899 C C . ARG A 1 110 ? 15.372 0.380 -18.458 1.00 95.38 110 ARG A C 1
ATOM 901 O O . ARG A 1 110 ? 16.036 0.463 -19.487 1.00 95.38 110 ARG A O 1
ATOM 908 N N . THR A 1 111 ? 14.067 0.124 -18.451 1.00 94.50 111 THR A N 1
ATOM 909 C CA . THR A 1 111 ? 13.295 -0.218 -19.659 1.00 94.50 111 THR A CA 1
ATOM 910 C C . THR A 1 111 ? 13.350 0.885 -20.720 1.00 94.50 111 THR A C 1
ATOM 912 O O . THR A 1 111 ? 13.564 0.601 -21.896 1.00 94.50 111 THR A O 1
ATOM 915 N N . ASN A 1 112 ? 13.264 2.162 -20.331 1.00 95.00 112 ASN A N 1
ATOM 916 C CA . ASN A 1 112 ? 13.416 3.273 -21.276 1.00 95.00 112 ASN A CA 1
ATOM 917 C C . ASN A 1 112 ? 14.830 3.373 -21.866 1.00 95.00 112 ASN A C 1
ATOM 919 O O . ASN A 1 112 ? 14.968 3.702 -23.043 1.00 95.00 112 ASN A O 1
ATOM 923 N N . LYS A 1 113 ? 15.884 3.094 -21.084 1.00 95.69 113 LYS A N 1
ATOM 924 C CA . LYS A 1 113 ? 17.265 3.062 -21.597 1.00 95.69 113 LYS A CA 1
ATOM 925 C C . LYS A 1 113 ? 17.446 1.947 -22.623 1.00 95.69 113 LYS A C 1
ATOM 927 O O . LYS A 1 113 ? 18.045 2.187 -23.663 1.00 95.69 113 LYS A O 1
ATOM 932 N N . GLU A 1 114 ? 16.925 0.756 -22.347 1.00 94.94 114 GLU A N 1
ATOM 933 C CA . GLU A 1 114 ? 16.967 -0.380 -23.276 1.00 94.94 114 GLU A CA 1
ATOM 934 C C . GLU A 1 114 ? 16.180 -0.087 -24.552 1.00 94.94 114 GLU A C 1
ATOM 936 O O . GLU A 1 114 ? 16.704 -0.259 -25.651 1.00 94.94 114 GLU A O 1
ATOM 941 N N . ARG A 1 115 ? 14.967 0.460 -24.415 1.00 93.31 115 ARG A N 1
ATOM 942 C CA . ARG A 1 115 ? 14.150 0.884 -25.553 1.00 93.31 115 ARG A CA 1
ATOM 943 C C . ARG A 1 115 ? 14.849 1.951 -26.393 1.00 93.31 115 ARG A C 1
ATOM 945 O O . ARG A 1 115 ? 14.825 1.851 -27.614 1.00 93.31 115 ARG A O 1
ATOM 952 N N . LYS A 1 116 ? 15.498 2.937 -25.762 1.00 94.19 116 LYS A N 1
ATOM 953 C CA . LYS A 1 116 ? 16.280 3.960 -26.468 1.00 94.19 116 LYS A CA 1
ATOM 954 C C . LYS A 1 116 ? 17.459 3.338 -27.216 1.00 94.19 116 LYS A C 1
ATOM 956 O O . LYS A 1 116 ? 17.586 3.579 -28.403 1.00 94.19 116 LYS A O 1
ATOM 961 N N . LYS A 1 117 ? 18.256 2.481 -26.567 1.00 93.56 117 LYS A N 1
ATOM 962 C CA . LYS A 1 117 ? 19.373 1.772 -27.221 1.00 93.56 117 LYS A CA 1
ATOM 963 C C . LYS A 1 117 ? 18.910 0.945 -28.418 1.00 93.56 117 LYS A C 1
ATOM 965 O O . LYS A 1 117 ? 19.575 0.940 -29.448 1.00 93.56 117 LYS A O 1
ATOM 970 N N . LEU A 1 118 ? 17.781 0.247 -28.284 1.00 88.00 118 LEU A N 1
ATOM 971 C CA . LEU A 1 118 ? 17.190 -0.511 -29.382 1.00 88.00 118 LEU A CA 1
ATOM 972 C C . LEU A 1 118 ? 16.771 0.421 -30.521 1.00 88.00 118 LEU A C 1
ATOM 974 O O . LEU A 1 118 ? 17.072 0.141 -31.674 1.00 88.00 118 LEU A O 1
ATOM 978 N N . GLN A 1 119 ? 16.112 1.534 -30.204 1.00 89.88 119 GLN A N 1
ATOM 979 C CA . GLN A 1 119 ? 15.688 2.508 -31.201 1.00 89.88 119 GLN A CA 1
ATOM 980 C C . GLN A 1 119 ? 16.876 3.173 -31.902 1.00 89.88 119 GLN A C 1
ATOM 982 O O . GLN A 1 119 ? 16.854 3.285 -33.120 1.00 89.88 119 GLN A O 1
ATOM 987 N N . ASP A 1 120 ? 17.927 3.538 -31.171 1.00 89.62 120 ASP A N 1
ATOM 988 C CA . ASP A 1 120 ? 19.166 4.062 -31.743 1.00 89.62 120 ASP A CA 1
ATOM 989 C C . ASP A 1 120 ? 19.785 3.014 -32.685 1.00 89.62 120 ASP A C 1
ATOM 991 O O . ASP A 1 120 ? 20.078 3.316 -33.836 1.00 89.62 120 ASP A O 1
ATOM 995 N N . ARG A 1 121 ? 19.862 1.741 -32.271 1.00 87.94 121 ARG A N 1
ATOM 996 C CA . ARG A 1 121 ? 20.353 0.642 -33.121 1.00 87.94 121 ARG A CA 1
ATOM 997 C C . ARG A 1 121 ? 19.523 0.457 -34.401 1.00 87.94 121 ARG A C 1
ATOM 999 O O . ARG A 1 121 ? 20.094 0.251 -35.467 1.00 87.94 121 ARG A O 1
ATOM 1006 N N . LEU A 1 122 ? 18.195 0.554 -34.310 1.00 85.19 122 LEU A N 1
ATOM 1007 C CA . LEU A 1 122 ? 17.297 0.514 -35.471 1.00 85.19 122 LEU A CA 1
ATOM 1008 C C . LEU A 1 122 ? 17.487 1.744 -36.378 1.00 85.19 122 LEU A C 1
ATOM 1010 O O . LEU A 1 122 ? 17.536 1.602 -37.596 1.00 85.19 122 LEU A O 1
ATOM 1014 N N . ASN A 1 123 ? 17.626 2.942 -35.800 1.00 86.31 123 ASN A N 1
ATOM 1015 C CA . ASN A 1 123 ? 17.815 4.199 -36.532 1.00 86.31 123 ASN A CA 1
ATOM 1016 C C . ASN A 1 123 ? 19.147 4.222 -37.294 1.00 86.31 123 ASN A C 1
ATOM 1018 O O . ASN A 1 123 ? 19.183 4.648 -38.446 1.00 86.31 123 ASN A O 1
ATOM 1022 N N . LEU A 1 124 ? 20.222 3.715 -36.682 1.00 86.19 124 LEU A N 1
ATOM 1023 C CA . LEU A 1 124 ? 21.518 3.517 -37.337 1.00 86.19 124 LEU A CA 1
ATOM 1024 C C . LEU A 1 124 ? 21.520 2.331 -38.326 1.00 86.19 124 LEU A C 1
ATOM 1026 O O . LEU A 1 124 ? 22.570 2.001 -38.863 1.00 86.19 124 LEU A O 1
ATOM 1030 N N . LYS A 1 125 ? 20.371 1.674 -38.569 1.00 79.69 125 LYS A N 1
ATOM 1031 C CA . LYS A 1 125 ? 20.227 0.467 -39.410 1.00 79.69 125 LYS A CA 1
ATOM 1032 C C . LYS A 1 125 ? 21.146 -0.696 -39.003 1.00 79.69 125 LYS A C 1
ATOM 1034 O O . LYS A 1 125 ? 21.353 -1.614 -39.783 1.00 79.69 125 LYS A O 1
ATOM 1039 N N . MET A 1 126 ? 21.641 -0.695 -37.764 1.00 72.56 126 MET A N 1
ATOM 1040 C CA . MET A 1 126 ? 22.472 -1.769 -37.202 1.00 72.56 126 MET A CA 1
ATOM 1041 C C . MET A 1 126 ? 21.654 -3.040 -36.933 1.00 72.56 126 MET A C 1
ATOM 1043 O O . MET A 1 126 ? 22.208 -4.119 -36.770 1.00 72.56 126 MET A O 1
ATOM 1047 N N . VAL A 1 127 ? 20.328 -2.910 -36.842 1.00 69.56 127 VAL A N 1
ATOM 1048 C CA . VAL A 1 127 ? 19.380 -4.028 -36.863 1.00 69.56 127 VAL A CA 1
ATOM 1049 C C . VAL A 1 127 ? 18.312 -3.673 -37.885 1.00 69.56 127 VAL A C 1
ATOM 1051 O O . VAL A 1 127 ? 17.510 -2.766 -37.658 1.00 69.56 127 VAL A O 1
ATOM 1054 N N . LEU A 1 128 ? 18.298 -4.367 -39.017 1.00 72.88 128 LEU A N 1
ATOM 1055 C CA . LEU A 1 128 ? 17.182 -4.300 -39.950 1.00 72.88 128 LEU A CA 1
ATOM 1056 C C . LEU A 1 128 ? 16.110 -5.305 -39.504 1.00 72.88 128 LEU A C 1
ATOM 1058 O O . LEU A 1 128 ? 16.397 -6.433 -39.107 1.00 72.88 128 LEU A O 1
ATOM 1062 N N . ARG A 1 129 ? 14.840 -4.886 -39.516 1.00 69.44 129 ARG A N 1
ATOM 1063 C CA . ARG A 1 129 ? 13.720 -5.785 -39.199 1.00 69.44 129 ARG A CA 1
ATOM 1064 C C . ARG A 1 129 ? 13.609 -6.841 -40.302 1.00 69.44 129 ARG A C 1
ATOM 1066 O O . ARG A 1 129 ? 13.195 -6.500 -41.403 1.00 69.44 129 ARG A O 1
ATOM 1073 N N . GLY A 1 130 ? 13.931 -8.093 -39.978 1.00 70.62 130 GLY A N 1
ATOM 1074 C CA . GLY A 1 130 ? 13.889 -9.223 -40.916 1.00 70.62 130 GLY A CA 1
ATOM 1075 C C . GLY A 1 130 ? 15.222 -9.538 -41.597 1.00 70.62 130 GLY A C 1
ATOM 1076 O O . GLY A 1 130 ? 15.258 -10.435 -42.429 1.00 70.62 130 GLY A O 1
ATOM 1077 N N . ASP A 1 131 ? 16.294 -8.829 -41.241 1.00 71.06 131 ASP A N 1
ATOM 1078 C CA . ASP A 1 131 ? 17.649 -9.146 -41.678 1.00 71.06 131 ASP A CA 1
ATOM 1079 C C . ASP A 1 131 ? 18.337 -9.933 -40.565 1.00 71.06 131 ASP A C 1
ATOM 1081 O O . ASP A 1 131 ? 18.676 -9.408 -39.499 1.00 71.06 131 ASP A O 1
ATOM 1085 N N . GLU A 1 132 ? 18.484 -11.227 -40.791 1.00 64.56 132 GLU A N 1
ATOM 1086 C CA . GLU A 1 132 ? 19.397 -12.054 -40.025 1.00 64.56 132 GLU A CA 1
ATOM 1087 C C . GLU A 1 132 ? 20.783 -11.745 -40.580 1.00 64.56 132 GLU A C 1
ATOM 1089 O O . GLU A 1 132 ? 21.293 -12.481 -41.423 1.00 64.56 132 GLU A O 1
ATOM 1094 N N . GLY A 1 133 ? 21.332 -10.586 -40.190 1.00 66.00 133 GLY A N 1
ATOM 1095 C CA . GLY A 1 133 ? 22.646 -10.133 -40.649 1.00 66.00 133 GLY A CA 1
ATOM 1096 C C . GLY A 1 133 ? 23.672 -11.267 -40.563 1.00 66.00 133 GLY A C 1
ATOM 1097 O O . GLY A 1 133 ? 23.455 -12.181 -39.767 1.00 66.00 133 GLY A O 1
ATOM 1098 N N . PRO A 1 134 ? 24.759 -11.223 -41.358 1.00 66.88 134 PRO A N 1
ATOM 1099 C CA . PRO A 1 134 ? 25.584 -12.374 -41.715 1.00 66.88 134 PRO A CA 1
ATOM 1100 C C . PRO A 1 134 ? 25.706 -13.369 -40.567 1.00 66.88 134 PRO A C 1
ATOM 1102 O O . PRO A 1 134 ? 26.456 -13.153 -39.611 1.00 66.88 134 PRO A O 1
ATOM 1105 N N . ARG A 1 135 ? 24.886 -14.424 -40.611 1.00 64.88 135 ARG A N 1
ATOM 1106 C CA . ARG A 1 135 ? 24.989 -15.491 -39.629 1.00 64.88 135 ARG A CA 1
ATOM 1107 C C . ARG A 1 135 ? 26.380 -16.071 -39.803 1.00 64.88 135 ARG A C 1
ATOM 1109 O O . ARG A 1 135 ? 26.828 -16.273 -40.931 1.00 64.88 135 ARG A O 1
ATOM 1116 N N . LEU A 1 136 ? 27.063 -16.317 -38.691 1.00 61.78 136 LEU A N 1
ATOM 1117 C CA . LEU A 1 136 ? 28.322 -17.054 -38.660 1.00 61.78 136 LEU A CA 1
ATOM 1118 C C . LEU A 1 136 ? 28.035 -18.536 -38.991 1.00 61.78 136 LEU A C 1
ATOM 1120 O O . LEU A 1 136 ? 28.283 -19.433 -38.197 1.00 61.78 136 LEU A O 1
ATOM 1124 N N . GLU A 1 137 ? 27.401 -18.799 -40.128 1.00 61.72 137 GLU A N 1
ATOM 1125 C CA . GLU A 1 137 ? 27.158 -20.134 -40.650 1.00 61.72 137 GLU A CA 1
ATOM 1126 C C . GLU A 1 137 ? 28.305 -20.451 -41.601 1.00 61.72 137 GLU A C 1
ATOM 1128 O O . GLU A 1 137 ? 28.211 -20.351 -42.820 1.00 61.72 137 GLU A O 1
ATOM 1133 N N . GLY A 1 138 ? 29.430 -20.794 -40.986 1.00 59.19 138 GLY A N 1
ATOM 1134 C CA . GLY A 1 138 ? 30.472 -21.583 -41.608 1.00 59.19 138 GLY A CA 1
ATOM 1135 C C . GLY A 1 138 ? 30.812 -22.709 -40.645 1.00 59.19 138 GLY A C 1
ATOM 1136 O O . GLY A 1 138 ? 31.350 -22.455 -39.571 1.00 59.19 138 GLY A O 1
ATOM 1137 N N . GLU A 1 139 ? 30.548 -23.954 -41.038 1.00 57.97 139 GLU A N 1
ATOM 1138 C CA . GLU A 1 139 ? 31.158 -25.149 -40.423 1.00 57.97 139 GLU A CA 1
ATOM 1139 C C . GLU A 1 139 ? 32.703 -25.130 -40.509 1.00 57.97 139 GLU A C 1
ATOM 1141 O O . GLU A 1 139 ? 33.365 -26.001 -39.954 1.00 57.97 139 GLU A O 1
ATOM 1146 N N . ASP A 1 140 ? 33.265 -24.108 -41.160 1.00 61.41 140 ASP A N 1
ATOM 1147 C CA . ASP A 1 140 ? 34.689 -23.837 -41.356 1.00 61.41 140 ASP A CA 1
ATOM 1148 C C . ASP A 1 140 ? 35.248 -22.751 -40.407 1.00 61.41 140 ASP A C 1
ATOM 1150 O O . ASP A 1 140 ? 36.319 -22.188 -40.623 1.00 61.41 140 ASP A O 1
ATOM 1154 N N . MET A 1 141 ? 34.522 -22.403 -39.338 1.00 70.50 141 MET A N 1
ATOM 1155 C CA . MET A 1 141 ? 35.077 -21.558 -38.276 1.00 70.50 141 MET A CA 1
ATOM 1156 C C . MET A 1 141 ? 35.990 -22.405 -37.387 1.00 70.50 141 MET A C 1
ATOM 1158 O O . MET A 1 141 ? 35.533 -23.379 -36.790 1.00 70.50 141 MET A O 1
ATOM 1162 N N . PHE A 1 142 ? 37.265 -22.011 -37.284 1.00 69.38 142 PHE A N 1
ATOM 1163 C CA . PHE A 1 142 ? 38.312 -22.647 -36.475 1.00 69.38 142 PHE A CA 1
ATOM 1164 C C . PHE A 1 142 ? 37.782 -23.247 -35.162 1.00 69.38 142 PHE A C 1
ATOM 1166 O O . PHE A 1 142 ? 37.568 -22.546 -34.170 1.00 69.38 142 PHE A O 1
ATOM 1173 N N . ALA A 1 143 ? 37.590 -24.565 -35.136 1.00 78.31 143 ALA A N 1
ATOM 1174 C CA . ALA A 1 143 ? 37.158 -25.269 -33.942 1.00 78.31 143 ALA A CA 1
ATOM 1175 C C . ALA A 1 143 ? 38.390 -25.825 -33.230 1.00 78.31 143 ALA A C 1
ATOM 1177 O O . ALA A 1 143 ? 38.951 -26.835 -33.641 1.00 78.31 143 ALA A O 1
ATOM 1178 N N . LEU A 1 144 ? 38.792 -25.198 -32.120 1.00 77.75 144 LEU A N 1
ATOM 1179 C CA . LEU A 1 144 ? 39.968 -25.625 -31.346 1.00 77.75 144 LEU A CA 1
ATOM 1180 C C . LEU A 1 144 ? 39.876 -27.094 -30.888 1.00 77.75 144 LEU A C 1
ATOM 1182 O O . LEU A 1 144 ? 40.888 -27.771 -30.759 1.00 77.75 144 LEU A O 1
ATOM 1186 N N . ASN A 1 145 ? 38.656 -27.612 -30.731 1.00 80.31 145 ASN A N 1
ATOM 1187 C CA . ASN A 1 145 ? 38.392 -29.019 -30.424 1.00 80.31 145 ASN A CA 1
ATOM 1188 C C . ASN A 1 145 ? 38.874 -29.995 -31.519 1.00 80.31 145 ASN A C 1
ATOM 1190 O O . ASN A 1 145 ? 39.023 -31.180 -31.241 1.00 80.31 145 ASN A O 1
ATOM 1194 N N . GLN A 1 146 ? 39.098 -29.525 -32.752 1.00 80.62 146 GLN A N 1
ATOM 1195 C CA . GLN A 1 146 ? 39.668 -30.316 -33.850 1.00 80.62 146 GLN A CA 1
ATOM 1196 C C . GLN A 1 146 ? 41.190 -30.493 -33.705 1.00 80.62 146 GLN A C 1
ATOM 1198 O O . GLN A 1 146 ? 41.763 -31.400 -34.305 1.00 80.62 146 GLN A O 1
ATOM 1203 N N . VAL A 1 147 ? 41.854 -29.670 -32.885 1.00 85.00 147 VAL A N 1
ATOM 1204 C CA . VAL A 1 147 ? 43.292 -29.759 -32.610 1.00 85.00 147 VAL A CA 1
ATOM 1205 C C . VAL A 1 147 ? 43.504 -30.622 -31.367 1.00 85.00 147 VAL A C 1
ATOM 1207 O O . VAL A 1 147 ? 43.496 -30.142 -30.238 1.00 85.00 147 VAL A O 1
ATOM 1210 N N . THR A 1 148 ? 43.680 -31.927 -31.565 1.00 86.88 148 THR A N 1
ATOM 1211 C CA . THR A 1 148 ? 43.805 -32.890 -30.454 1.00 86.88 148 THR A CA 1
ATOM 1212 C C . THR A 1 148 ? 45.243 -33.123 -29.991 1.00 86.88 148 THR A C 1
ATOM 1214 O O . THR A 1 148 ? 45.457 -33.699 -28.926 1.00 86.88 148 THR A O 1
ATOM 1217 N N . THR A 1 149 ? 46.236 -32.708 -30.782 1.00 90.50 149 THR 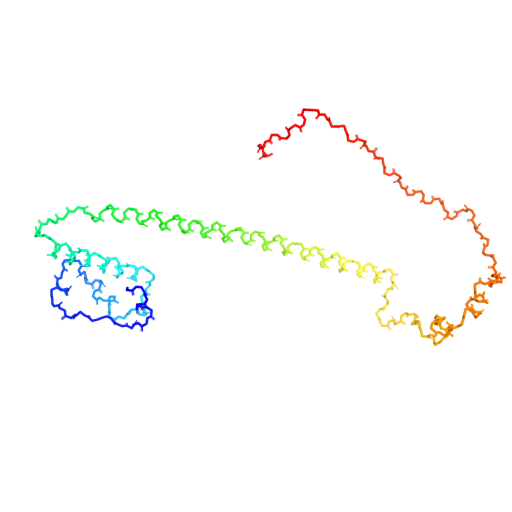A N 1
ATOM 1218 C CA . THR A 1 149 ? 47.655 -33.030 -30.564 1.00 90.50 149 THR A CA 1
ATOM 1219 C C . THR A 1 149 ? 48.487 -31.761 -30.399 1.00 90.50 149 THR A C 1
ATOM 1221 O O . THR A 1 149 ? 48.273 -30.776 -31.103 1.00 90.50 149 THR A O 1
ATOM 1224 N N . ILE A 1 150 ? 49.485 -31.801 -29.511 1.00 86.38 150 ILE A N 1
ATOM 1225 C CA . ILE A 1 150 ? 50.390 -30.670 -29.227 1.00 86.38 150 ILE A CA 1
ATOM 1226 C C . ILE A 1 150 ? 51.173 -30.245 -30.482 1.00 86.38 150 ILE A C 1
ATOM 1228 O O . ILE A 1 150 ? 51.363 -29.059 -30.722 1.00 86.38 150 ILE A O 1
ATOM 1232 N N . GLU A 1 151 ? 51.575 -31.193 -31.328 1.00 87.25 151 GLU A N 1
ATOM 1233 C CA . GLU A 1 151 ? 52.262 -30.900 -32.596 1.00 87.25 151 GLU A CA 1
ATOM 1234 C C . GLU A 1 151 ? 51.368 -30.124 -33.580 1.00 87.25 151 GLU A C 1
ATOM 1236 O O . GLU A 1 151 ? 51.817 -29.172 -34.223 1.00 87.25 151 GLU A O 1
ATOM 1241 N N . ALA A 1 152 ? 50.078 -30.472 -33.649 1.00 83.69 152 ALA A N 1
ATOM 1242 C CA . ALA A 1 152 ? 49.105 -29.761 -34.476 1.00 83.69 152 ALA A CA 1
ATOM 1243 C C . ALA A 1 152 ? 48.843 -28.345 -33.937 1.00 83.69 152 ALA A C 1
ATOM 1245 O O . ALA A 1 152 ? 48.696 -27.410 -34.718 1.00 83.69 152 ALA A O 1
ATOM 1246 N N . LEU A 1 153 ? 48.866 -28.171 -32.611 1.00 86.31 153 LEU A N 1
ATOM 1247 C CA . LEU A 1 153 ? 48.760 -26.860 -31.972 1.00 86.31 153 LEU A CA 1
ATOM 1248 C C . LEU A 1 153 ? 49.950 -25.958 -32.327 1.00 86.31 153 LEU A C 1
ATOM 1250 O O . LEU A 1 153 ? 49.744 -24.816 -32.726 1.00 86.31 153 LEU A O 1
ATOM 1254 N N . ASN A 1 154 ? 51.178 -26.477 -32.248 1.00 87.06 154 ASN A N 1
ATOM 1255 C CA . ASN A 1 154 ? 52.379 -25.718 -32.612 1.00 87.06 154 ASN A CA 1
ATOM 1256 C C . ASN A 1 154 ? 52.353 -25.278 -34.084 1.00 87.06 154 ASN A C 1
ATOM 1258 O O . ASN A 1 154 ? 52.722 -24.154 -34.400 1.00 87.06 154 ASN A O 1
ATOM 1262 N N . THR A 1 155 ? 51.832 -26.128 -34.971 1.00 84.56 155 THR A N 1
ATOM 1263 C CA . THR A 1 155 ? 51.692 -25.809 -36.403 1.00 84.56 155 THR A CA 1
ATOM 1264 C C . THR A 1 155 ? 50.722 -24.651 -36.660 1.00 84.56 155 THR A C 1
ATOM 1266 O O . THR A 1 155 ? 50.937 -23.863 -37.576 1.00 84.56 155 THR A O 1
ATOM 1269 N N . VAL A 1 156 ? 49.652 -24.539 -35.866 1.00 83.62 156 VAL A N 1
ATOM 1270 C CA . VAL A 1 156 ? 48.690 -23.427 -35.958 1.00 83.62 156 VAL A CA 1
ATOM 1271 C C . VAL A 1 156 ? 49.281 -22.132 -35.389 1.00 83.62 156 VAL A C 1
ATOM 1273 O O . VAL A 1 156 ? 48.991 -21.055 -35.899 1.00 83.62 156 VAL A O 1
ATOM 1276 N N . ILE A 1 157 ? 50.118 -22.226 -34.351 1.00 84.69 157 ILE A N 1
ATOM 1277 C CA . ILE A 1 157 ? 50.740 -21.068 -33.691 1.00 84.69 157 ILE A CA 1
ATOM 1278 C C . ILE A 1 157 ? 51.835 -20.433 -34.560 1.00 84.69 157 ILE A C 1
ATOM 1280 O O . ILE A 1 157 ? 51.912 -19.209 -34.629 1.00 84.69 157 ILE A O 1
ATOM 1284 N N . ASP A 1 158 ? 52.648 -21.238 -35.245 1.00 84.38 158 ASP A N 1
ATOM 1285 C CA . ASP A 1 158 ? 53.793 -20.759 -36.037 1.00 84.38 158 ASP A CA 1
ATOM 1286 C C . ASP A 1 158 ? 53.415 -20.261 -37.452 1.00 84.38 158 ASP A C 1
ATOM 1288 O O . ASP A 1 158 ? 54.272 -20.140 -38.332 1.00 84.38 158 ASP A O 1
ATOM 1292 N N . GLN A 1 159 ? 52.139 -19.949 -37.709 1.00 80.31 159 GLN A N 1
ATOM 1293 C CA . GLN A 1 159 ? 51.713 -19.408 -39.001 1.00 80.31 159 GLN A CA 1
ATOM 1294 C C . GLN A 1 159 ? 52.090 -17.927 -39.134 1.00 80.31 159 GLN A C 1
ATOM 1296 O O . GLN A 1 159 ? 51.606 -17.063 -38.402 1.00 80.31 159 GLN A O 1
ATOM 1301 N N . VAL A 1 160 ? 52.948 -17.625 -40.110 1.00 76.88 160 VAL A N 1
ATOM 1302 C CA . VAL A 1 160 ? 53.273 -16.248 -40.503 1.00 76.88 160 VAL A CA 1
ATOM 1303 C C . VAL A 1 160 ? 52.090 -15.683 -41.300 1.00 76.88 160 VAL A C 1
ATOM 1305 O O . VAL A 1 160 ? 51.618 -16.360 -42.213 1.00 76.88 160 VAL A O 1
ATOM 1308 N N . PRO A 1 161 ? 51.585 -14.476 -40.989 1.00 78.44 161 PRO A N 1
ATOM 1309 C CA . PRO A 1 161 ? 50.478 -13.894 -41.739 1.00 78.44 161 PRO A CA 1
ATOM 1310 C C . PRO A 1 161 ? 50.891 -13.594 -43.187 1.00 78.44 161 PRO A C 1
ATOM 1312 O O . PRO A 1 161 ? 51.904 -12.936 -43.417 1.00 78.44 161 PRO A O 1
ATOM 1315 N N . ASP A 1 162 ? 50.067 -14.013 -44.153 1.00 76.94 162 ASP A N 1
ATOM 1316 C CA . ASP A 1 162 ? 50.275 -13.732 -45.587 1.00 76.94 162 ASP A CA 1
ATOM 1317 C C . ASP A 1 162 ?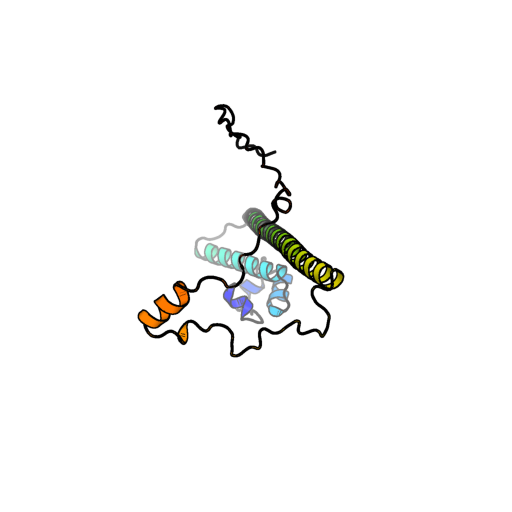 50.199 -12.233 -45.916 1.00 76.94 162 ASP A C 1
ATOM 1319 O O . ASP A 1 162 ? 50.788 -11.759 -46.888 1.00 76.94 162 ASP A O 1
ATOM 1323 N N . THR A 1 163 ? 49.484 -11.465 -45.094 1.00 74.50 163 THR A N 1
ATOM 1324 C CA . THR A 1 163 ? 49.355 -10.015 -45.233 1.00 74.50 163 THR A CA 1
ATOM 1325 C C . THR A 1 163 ? 49.641 -9.345 -43.901 1.00 74.50 163 THR A C 1
ATOM 1327 O O . THR A 1 163 ? 48.883 -9.498 -42.941 1.00 74.50 163 THR A O 1
ATOM 1330 N N . VAL A 1 164 ? 50.722 -8.572 -43.845 1.00 73.88 164 VAL A N 1
ATOM 1331 C CA . VAL A 1 164 ? 51.004 -7.686 -42.716 1.00 73.88 164 VAL A CA 1
ATOM 1332 C C . VAL A 1 164 ? 50.205 -6.408 -42.951 1.00 73.88 164 VAL A C 1
ATOM 1334 O O . VAL A 1 164 ? 50.405 -5.737 -43.961 1.00 73.88 164 VAL A O 1
ATOM 1337 N N . ALA A 1 165 ? 49.258 -6.095 -42.068 1.00 70.94 165 ALA A N 1
ATOM 1338 C CA . ALA A 1 165 ? 48.541 -4.830 -42.147 1.00 70.94 165 ALA A CA 1
ATOM 1339 C C . ALA A 1 165 ? 49.525 -3.692 -41.845 1.00 70.94 165 ALA A C 1
ATOM 1341 O O . ALA A 1 165 ? 50.100 -3.642 -40.756 1.00 70.94 165 ALA A O 1
ATOM 1342 N N . GLU A 1 166 ? 49.732 -2.794 -42.804 1.00 69.06 166 GLU A N 1
ATOM 1343 C CA . GLU A 1 166 ? 50.442 -1.544 -42.555 1.00 69.06 166 GLU A CA 1
ATOM 1344 C C . GLU A 1 166 ? 49.537 -0.673 -41.679 1.00 69.06 166 GLU A C 1
ATOM 1346 O O . GLU A 1 166 ? 48.463 -0.243 -42.098 1.00 69.06 166 GLU A O 1
ATOM 1351 N N . SER A 1 167 ? 49.925 -0.481 -40.420 1.00 58.69 167 SER A N 1
ATOM 1352 C CA . SER A 1 167 ? 49.231 0.433 -39.519 1.00 58.69 167 SER A CA 1
ATOM 1353 C C . SER A 1 167 ? 49.412 1.862 -40.029 1.00 58.69 167 SER A C 1
ATOM 1355 O O . SER A 1 167 ? 50.528 2.384 -39.989 1.00 58.69 167 SER A O 1
ATOM 1357 N N . ASP A 1 168 ? 48.326 2.475 -40.499 1.00 57.81 168 ASP A N 1
ATOM 1358 C CA . ASP A 1 168 ? 48.268 3.900 -40.825 1.00 57.81 168 ASP A CA 1
ATOM 1359 C C . ASP A 1 168 ? 48.457 4.716 -39.528 1.00 57.81 168 ASP A C 1
ATOM 1361 O O . ASP A 1 168 ? 47.646 4.575 -38.604 1.00 57.81 168 ASP A O 1
ATOM 1365 N N . PRO A 1 169 ? 49.531 5.519 -39.395 1.00 57.34 169 PRO A N 1
ATOM 1366 C CA . PRO A 1 169 ? 49.834 6.244 -38.161 1.00 57.34 169 PRO A CA 1
ATOM 1367 C C . PRO A 1 169 ? 48.804 7.328 -37.793 1.00 57.34 169 PRO A C 1
ATOM 1369 O O . PRO A 1 169 ? 48.897 7.867 -36.694 1.00 57.34 169 PRO A O 1
ATOM 1372 N N . ASP A 1 170 ? 47.832 7.635 -38.659 1.00 57.09 170 ASP A N 1
ATOM 1373 C CA . ASP A 1 170 ? 46.848 8.714 -38.456 1.00 57.09 170 ASP A CA 1
ATOM 1374 C C . ASP A 1 170 ? 45.506 8.267 -37.826 1.00 57.09 170 ASP A C 1
ATOM 1376 O O . ASP A 1 170 ? 44.616 9.091 -37.619 1.00 57.09 170 ASP A O 1
ATOM 1380 N N . SER A 1 171 ? 45.323 6.981 -37.488 1.00 52.28 171 SER A N 1
ATOM 1381 C CA . SER A 1 171 ? 44.036 6.461 -36.972 1.00 52.28 171 SER A CA 1
ATOM 1382 C C . SER A 1 171 ? 43.924 6.358 -35.436 1.00 52.28 171 SER A C 1
ATOM 1384 O O . SER A 1 171 ? 42.950 5.780 -34.948 1.00 52.28 171 SER A O 1
ATOM 1386 N N . ASP A 1 172 ? 44.869 6.908 -34.666 1.00 51.09 172 ASP A N 1
ATOM 1387 C CA . ASP A 1 172 ? 44.868 6.857 -33.189 1.00 51.09 172 ASP A CA 1
ATOM 1388 C C . ASP A 1 172 ? 45.115 8.234 -32.542 1.00 51.09 172 ASP A C 1
ATOM 1390 O O . ASP A 1 172 ? 45.957 8.385 -31.660 1.00 51.09 172 ASP A O 1
ATOM 1394 N N . ASP A 1 173 ? 44.391 9.265 -32.993 1.00 51.59 173 ASP A N 1
ATOM 1395 C CA . ASP A 1 173 ? 44.379 10.580 -32.324 1.00 51.59 173 ASP A CA 1
ATOM 1396 C C . ASP A 1 173 ? 42.975 10.997 -31.846 1.00 51.59 173 ASP A C 1
ATOM 1398 O O . ASP A 1 173 ? 42.659 12.178 -31.698 1.00 51.59 173 ASP A O 1
ATOM 1402 N N . GLU A 1 174 ? 42.110 10.026 -31.526 1.00 57.91 174 GLU A N 1
ATOM 1403 C CA . GLU A 1 174 ? 40.972 10.284 -30.635 1.00 57.91 174 GLU A CA 1
ATOM 1404 C C . GLU A 1 174 ? 41.445 10.150 -29.179 1.00 57.91 174 GLU A C 1
ATOM 1406 O O . GLU A 1 174 ? 41.140 9.202 -28.457 1.00 57.91 174 GLU A O 1
ATOM 1411 N N . LEU A 1 175 ? 42.249 11.130 -28.751 1.00 59.00 175 LEU A N 1
ATOM 1412 C CA . LEU A 1 175 ? 42.682 11.317 -27.368 1.00 59.00 175 LEU A CA 1
ATOM 1413 C C . LEU A 1 175 ? 41.464 11.314 -26.433 1.00 59.00 175 LEU A C 1
ATOM 1415 O O . LEU A 1 175 ? 40.811 12.345 -26.234 1.00 59.00 175 LEU A O 1
ATOM 1419 N N . GLU A 1 176 ? 41.178 10.175 -25.799 1.00 59.59 176 GLU A N 1
ATOM 1420 C CA . GLU A 1 176 ? 40.215 10.139 -24.704 1.00 59.59 176 GLU A CA 1
ATOM 1421 C C . GLU A 1 176 ? 40.630 11.193 -23.658 1.00 59.59 176 GLU A C 1
ATOM 1423 O O . GLU A 1 176 ? 41.786 11.205 -23.205 1.00 59.59 176 GLU A O 1
ATOM 1428 N N . PRO A 1 177 ? 39.732 12.108 -23.244 1.00 64.06 177 PRO A N 1
ATOM 1429 C CA . PRO A 1 177 ? 40.095 13.171 -22.322 1.00 64.06 177 PRO A CA 1
ATOM 1430 C C . PRO A 1 177 ? 40.513 12.555 -20.985 1.00 64.06 177 PRO A C 1
ATOM 1432 O O . PRO A 1 177 ? 39.677 12.094 -20.201 1.00 64.06 177 PRO A O 1
ATOM 1435 N N . LYS A 1 178 ? 41.825 12.562 -20.707 1.00 64.62 178 LYS A N 1
ATOM 1436 C CA . LYS A 1 178 ? 42.388 12.081 -19.441 1.00 64.62 178 LYS A CA 1
ATOM 1437 C C . LYS A 1 178 ? 41.703 12.818 -18.293 1.00 64.62 178 LYS A C 1
ATOM 1439 O O . LYS A 1 178 ? 41.860 14.029 -18.117 1.00 64.62 178 LYS A O 1
ATOM 1444 N N . ARG A 1 179 ? 40.911 12.084 -17.509 1.00 72.69 179 ARG A N 1
ATOM 1445 C CA . ARG A 1 179 ? 40.194 12.630 -16.353 1.00 72.69 179 ARG A CA 1
ATOM 1446 C C . ARG A 1 179 ? 41.219 13.164 -15.355 1.00 72.69 179 ARG A C 1
ATOM 1448 O O . ARG A 1 179 ? 42.054 12.409 -14.863 1.00 72.69 179 ARG A O 1
ATOM 1455 N N . LYS A 1 180 ? 41.161 14.463 -15.049 1.00 77.44 180 LYS A N 1
ATOM 1456 C CA . LYS A 1 180 ? 42.003 15.075 -14.011 1.00 77.44 180 LYS A CA 1
ATOM 1457 C C . LYS A 1 180 ? 41.660 14.434 -12.665 1.00 77.44 180 LYS A C 1
ATOM 1459 O O . LYS A 1 180 ? 40.578 14.662 -12.131 1.00 77.44 180 LYS A O 1
ATOM 1464 N N . MET A 1 181 ? 42.566 13.619 -12.134 1.00 76.56 181 MET A N 1
ATOM 1465 C CA . MET A 1 181 ? 42.420 13.029 -10.808 1.00 76.56 181 MET A CA 1
ATOM 1466 C C . MET A 1 181 ? 42.827 14.077 -9.770 1.00 76.56 181 MET A C 1
ATOM 1468 O O . MET A 1 181 ? 43.971 14.527 -9.760 1.00 76.56 181 MET A O 1
ATOM 1472 N N . VAL A 1 182 ? 41.888 14.501 -8.924 1.00 79.62 182 VAL A N 1
ATOM 1473 C CA . VAL A 1 182 ? 42.180 15.416 -7.813 1.00 79.62 182 VAL A CA 1
ATOM 1474 C C . VAL A 1 182 ? 42.465 14.560 -6.577 1.00 79.62 182 VAL A C 1
ATOM 1476 O O . VAL A 1 182 ? 41.581 13.807 -6.164 1.00 79.62 182 VAL A O 1
ATOM 1479 N N . PRO A 1 183 ? 43.677 14.609 -5.995 1.00 78.31 183 PRO A N 1
ATOM 1480 C CA . PRO A 1 183 ? 43.978 13.843 -4.795 1.00 78.31 183 PRO A CA 1
ATOM 1481 C C . PRO A 1 183 ? 43.141 14.368 -3.626 1.00 78.31 183 PRO A C 1
ATOM 1483 O O . PRO A 1 183 ? 43.141 15.564 -3.330 1.00 78.31 183 PRO A O 1
ATOM 1486 N N . PHE A 1 184 ? 42.429 13.459 -2.963 1.00 76.94 184 PHE A N 1
ATOM 1487 C CA . PHE A 1 184 ? 41.638 13.765 -1.777 1.00 76.94 184 PHE A CA 1
ATOM 1488 C C . PHE A 1 184 ? 42.564 14.202 -0.635 1.00 76.94 184 PHE A C 1
ATOM 1490 O O . PHE A 1 184 ? 43.367 13.407 -0.138 1.00 76.94 184 PHE A O 1
ATOM 1497 N N . LYS A 1 185 ? 42.468 15.469 -0.218 1.00 80.19 185 LYS A N 1
ATOM 1498 C CA . LYS A 1 185 ? 43.125 15.956 0.997 1.00 80.19 185 LYS A CA 1
ATOM 1499 C C . LYS A 1 185 ? 42.213 15.654 2.177 1.00 80.19 185 LYS A C 1
ATOM 1501 O O . LYS A 1 185 ? 41.117 16.190 2.273 1.00 80.19 185 LYS A O 1
ATOM 1506 N N . ARG A 1 186 ? 42.661 14.760 3.057 1.00 72.75 186 ARG A N 1
ATOM 1507 C CA . ARG A 1 186 ? 41.960 14.440 4.300 1.00 72.75 186 ARG A CA 1
ATOM 1508 C C . ARG A 1 186 ? 42.210 15.570 5.300 1.00 72.75 186 ARG A C 1
ATOM 1510 O O . ARG A 1 186 ? 43.096 15.457 6.144 1.00 72.75 186 ARG A O 1
ATOM 1517 N N . ASP A 1 187 ? 41.472 16.666 5.169 1.00 69.75 187 ASP A N 1
ATOM 1518 C CA . ASP A 1 187 ? 41.509 17.738 6.158 1.00 69.75 187 ASP A CA 1
ATOM 1519 C C . ASP A 1 187 ? 40.904 17.226 7.469 1.00 69.75 187 ASP A C 1
ATOM 1521 O O . ASP A 1 187 ? 39.826 16.633 7.514 1.00 69.75 187 ASP A O 1
ATOM 1525 N N . ARG A 1 188 ? 41.644 17.414 8.565 1.00 61.44 188 ARG A N 1
ATOM 1526 C CA . ARG A 1 188 ? 41.318 16.888 9.903 1.00 61.44 188 ARG A CA 1
ATOM 1527 C C . ARG A 1 188 ? 40.071 17.537 10.528 1.00 61.44 188 ARG A C 1
ATOM 1529 O O . ARG A 1 188 ? 39.733 17.220 11.664 1.00 61.44 188 ARG A O 1
ATOM 1536 N N . THR A 1 189 ? 39.436 18.458 9.811 1.00 58.84 189 THR A N 1
ATOM 1537 C CA . THR A 1 189 ? 38.249 19.218 10.212 1.00 58.84 189 THR A CA 1
ATOM 1538 C C . THR A 1 189 ? 36.965 18.697 9.579 1.00 58.84 189 THR A C 1
ATOM 1540 O O . THR A 1 189 ? 35.896 19.119 9.999 1.00 58.84 189 THR A O 1
ATOM 1543 N N . ASP A 1 190 ? 37.046 17.770 8.619 1.00 60.12 190 ASP A N 1
ATOM 1544 C CA . ASP A 1 190 ? 35.874 17.203 7.944 1.00 60.12 190 ASP A CA 1
ATOM 1545 C C . ASP A 1 190 ? 35.300 16.033 8.764 1.00 60.12 190 ASP A C 1
ATOM 1547 O O . ASP A 1 190 ? 35.236 14.874 8.350 1.00 60.12 190 ASP A O 1
ATOM 1551 N N . HIS A 1 191 ? 34.958 16.331 10.018 1.00 63.03 191 HIS A N 1
ATOM 1552 C CA . HIS A 1 191 ? 33.985 15.540 10.747 1.00 63.03 191 HIS A CA 1
ATOM 1553 C C . HIS A 1 191 ? 32.627 16.046 10.276 1.00 63.03 191 HIS A C 1
ATOM 1555 O O . HIS A 1 191 ? 32.177 17.099 10.717 1.00 63.03 191 HIS A O 1
ATOM 1561 N N . LEU A 1 192 ? 32.023 15.325 9.329 1.00 63.88 192 LEU A N 1
ATOM 1562 C CA . LEU A 1 192 ? 30.603 15.471 9.032 1.00 63.88 192 LEU A CA 1
ATOM 1563 C C . LEU A 1 192 ? 29.866 15.313 10.361 1.00 63.88 192 LEU A C 1
ATOM 1565 O O . LEU A 1 192 ? 29.846 14.213 10.922 1.00 63.88 192 LEU A O 1
ATOM 1569 N N . ASP A 1 193 ? 29.351 16.416 10.903 1.00 63.94 193 ASP A N 1
ATOM 1570 C CA . ASP A 1 193 ? 28.489 16.328 12.065 1.00 63.94 193 ASP A CA 1
ATOM 1571 C C . ASP A 1 193 ? 27.234 15.534 11.674 1.00 63.94 193 ASP A C 1
ATOM 1573 O O . ASP A 1 193 ? 26.810 15.488 10.517 1.00 63.94 193 ASP A O 1
ATOM 1577 N N . SER A 1 194 ? 26.683 14.817 12.645 1.00 59.41 194 SER A N 1
ATOM 1578 C CA . SER A 1 194 ? 25.555 13.912 12.433 1.00 59.41 194 SER A CA 1
ATOM 1579 C C . SER A 1 194 ? 24.224 14.638 12.172 1.00 59.41 194 SER A C 1
ATOM 1581 O O . SER A 1 194 ? 23.183 13.979 12.145 1.00 59.41 194 SER A O 1
ATOM 1583 N N . SER A 1 195 ? 24.205 15.960 11.997 1.00 59.47 195 SER A N 1
ATOM 1584 C CA . SER A 1 195 ? 23.006 16.704 11.626 1.00 59.47 195 SER A CA 1
ATOM 1585 C C . SER A 1 195 ? 22.961 16.896 10.110 1.00 59.47 195 SER A C 1
ATOM 1587 O O . SER A 1 195 ? 23.340 17.913 9.541 1.00 59.47 195 SER A O 1
ATOM 1589 N N . GLY A 1 196 ? 22.486 15.856 9.424 1.00 54.34 196 GLY A N 1
ATOM 1590 C CA . GLY A 1 196 ? 22.042 15.991 8.043 1.00 54.34 196 GLY A CA 1
ATOM 1591 C C . GLY A 1 196 ? 20.821 16.908 7.985 1.00 54.34 196 GLY A C 1
ATOM 1592 O O . GLY A 1 196 ? 19.719 16.475 8.319 1.00 54.34 196 GLY A O 1
ATOM 1593 N N . THR A 1 197 ? 21.028 18.154 7.566 1.00 43.19 197 THR A N 1
ATOM 1594 C CA . THR A 1 197 ? 19.982 19.033 7.019 1.00 43.19 197 THR A CA 1
ATOM 1595 C C . THR A 1 197 ? 20.126 19.138 5.514 1.00 43.19 197 THR A C 1
ATOM 1597 O O . THR A 1 197 ? 21.272 19.381 5.069 1.00 43.19 197 THR A O 1
#

Radius of gyration: 40.86 Å; chains: 1; bounding box: 85×52×94 Å